Protein AF-A0A661W148-F1 (afdb_monomer_lite)

pLDDT: mean 73.1, std 19.33, range [24.33, 96.5]

Structure (mmCIF, N/CA/C/O backbone):
data_AF-A0A661W148-F1
#
_entry.id   AF-A0A661W148-F1
#
loop_
_atom_site.group_PDB
_atom_site.id
_atom_site.type_symbol
_atom_site.label_atom_id
_atom_site.label_alt_id
_atom_site.label_comp_id
_atom_site.label_asym_id
_atom_site.label_entity_id
_atom_site.label_seq_id
_atom_site.pdbx_PDB_ins_code
_atom_site.Cartn_x
_atom_site.Cartn_y
_atom_site.Cartn_z
_atom_site.occupancy
_atom_site.B_iso_or_equiv
_atom_site.auth_seq_id
_atom_site.auth_comp_id
_atom_site.auth_asym_id
_atom_site.auth_atom_id
_atom_site.pdbx_PDB_model_num
ATOM 1 N N . LEU A 1 1 ? 25.573 6.036 -16.172 1.00 48.16 1 LEU A N 1
ATOM 2 C CA . LEU A 1 1 ? 25.097 4.931 -17.035 1.00 48.16 1 LEU A CA 1
ATOM 3 C C . LEU A 1 1 ? 25.366 5.301 -18.492 1.00 48.16 1 LEU A C 1
ATOM 5 O O . LEU A 1 1 ? 24.788 6.258 -18.977 1.00 48.16 1 LEU A O 1
ATOM 9 N N . GLY A 1 2 ? 26.319 4.646 -19.158 1.00 45.97 2 GLY A N 1
ATOM 10 C CA . GLY A 1 2 ? 26.759 4.985 -20.524 1.00 45.97 2 GLY A CA 1
ATOM 11 C C . GLY A 1 2 ? 25.801 4.538 -21.636 1.00 45.97 2 GLY A C 1
ATOM 12 O O . GLY A 1 2 ? 26.265 4.078 -22.673 1.00 45.97 2 GLY A O 1
ATOM 13 N N . PHE A 1 3 ? 24.489 4.615 -21.413 1.00 53.75 3 PHE A N 1
ATOM 14 C CA . PHE A 1 3 ? 23.467 4.278 -22.405 1.00 53.75 3 PHE A CA 1
ATOM 15 C C . PHE A 1 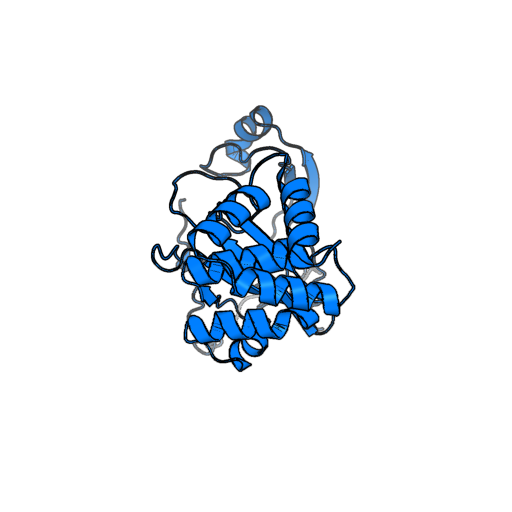3 ? 22.357 5.330 -22.418 1.00 53.75 3 PHE A C 1
ATOM 17 O O . PHE A 1 3 ? 22.094 5.974 -21.403 1.00 53.75 3 PHE A O 1
ATOM 24 N N . ASP A 1 4 ? 21.717 5.483 -23.575 1.00 59.56 4 ASP A N 1
ATOM 25 C CA . ASP A 1 4 ? 20.541 6.329 -23.754 1.00 59.56 4 ASP A CA 1
ATOM 26 C C . ASP A 1 4 ? 19.280 5.543 -23.342 1.00 59.56 4 ASP A C 1
ATOM 28 O O . ASP A 1 4 ? 18.955 4.544 -23.991 1.00 59.56 4 ASP A O 1
ATOM 32 N N . PRO A 1 5 ? 18.586 5.929 -22.256 1.00 55.78 5 PRO A N 1
ATOM 33 C CA . PRO A 1 5 ? 17.380 5.238 -21.813 1.00 55.78 5 PRO A CA 1
ATOM 34 C C . PRO A 1 5 ? 16.230 5.354 -22.822 1.00 55.78 5 PRO A C 1
ATOM 36 O O . PRO A 1 5 ? 15.434 4.424 -22.924 1.00 55.78 5 PRO A O 1
ATOM 39 N N . ASP A 1 6 ? 16.164 6.430 -23.612 1.00 59.91 6 ASP A N 1
ATOM 40 C CA . ASP A 1 6 ? 15.098 6.616 -24.605 1.00 59.91 6 ASP A CA 1
ATOM 41 C C . ASP A 1 6 ? 15.275 5.699 -25.830 1.00 59.91 6 ASP A C 1
ATOM 43 O O . ASP A 1 6 ? 14.333 5.486 -26.597 1.00 59.91 6 ASP A O 1
ATOM 47 N N . ALA A 1 7 ? 16.463 5.110 -25.995 1.00 65.69 7 ALA A N 1
ATOM 48 C CA . ALA A 1 7 ? 16.788 4.161 -27.057 1.00 65.69 7 ALA A CA 1
ATOM 49 C C . ALA A 1 7 ? 16.513 2.690 -26.682 1.00 65.69 7 ALA A C 1
ATOM 51 O O . ALA A 1 7 ? 16.801 1.792 -27.478 1.00 65.69 7 ALA A O 1
ATOM 52 N N . LEU A 1 8 ? 16.003 2.419 -25.475 1.00 69.81 8 LEU A N 1
ATOM 53 C CA . LEU A 1 8 ? 15.728 1.0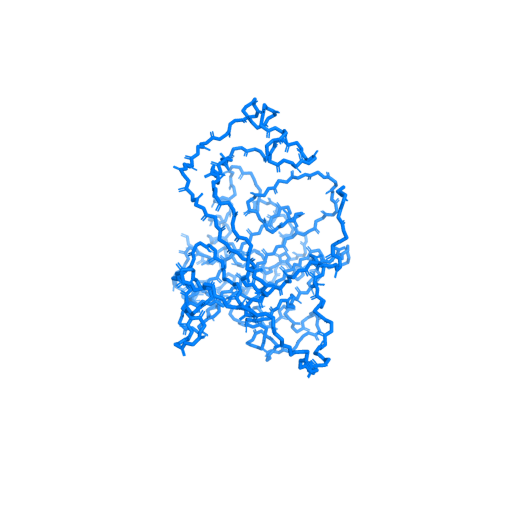62 -25.007 1.00 69.81 8 LEU A CA 1
ATOM 54 C C . LEU A 1 8 ? 14.344 0.565 -25.442 1.00 69.81 8 LEU A C 1
ATOM 56 O O . LEU A 1 8 ? 13.351 1.291 -25.449 1.00 69.81 8 LEU A O 1
ATOM 60 N N . ASP A 1 9 ? 14.276 -0.726 -25.756 1.00 65.81 9 ASP A N 1
ATOM 61 C CA . ASP A 1 9 ? 13.036 -1.402 -26.118 1.00 65.81 9 ASP A CA 1
ATOM 62 C C . ASP A 1 9 ? 12.247 -1.784 -24.854 1.00 65.81 9 ASP A C 1
ATOM 64 O O . ASP A 1 9 ? 12.669 -2.638 -24.071 1.00 65.81 9 ASP A O 1
ATOM 68 N N . TYR A 1 10 ? 11.082 -1.162 -24.650 1.00 68.50 10 TYR A N 1
ATOM 69 C CA . TYR A 1 10 ? 10.216 -1.392 -23.487 1.00 68.50 10 TYR A CA 1
ATOM 70 C C . TYR A 1 10 ? 8.916 -2.116 -23.848 1.00 68.50 10 TYR A C 1
ATOM 72 O O . TYR A 1 10 ? 8.430 -2.043 -24.975 1.00 68.50 10 TYR A O 1
ATOM 80 N N . GLY A 1 11 ? 8.308 -2.791 -22.862 1.00 75.75 11 GLY A N 1
ATOM 81 C CA . GLY A 1 11 ? 7.043 -3.513 -23.062 1.00 75.75 11 GLY A CA 1
ATOM 82 C C . GLY A 1 11 ? 7.162 -4.658 -24.074 1.00 75.75 11 GLY A C 1
ATOM 83 O O . GLY A 1 11 ? 6.201 -4.974 -24.778 1.00 75.75 11 GLY A O 1
ATOM 84 N N . ALA A 1 12 ? 8.358 -5.236 -24.173 1.00 79.44 12 ALA A N 1
ATOM 85 C CA . ALA A 1 12 ? 8.714 -6.259 -25.135 1.00 79.44 12 ALA A CA 1
ATOM 86 C C . ALA A 1 12 ? 9.657 -7.290 -24.509 1.00 79.44 12 ALA A C 1
ATOM 88 O O . ALA A 1 12 ? 10.399 -6.993 -23.570 1.00 79.44 12 ALA A O 1
ATOM 89 N N . LEU A 1 13 ? 9.645 -8.504 -25.053 1.00 81.06 13 LEU A N 1
ATOM 90 C CA . LEU A 1 13 ? 10.713 -9.470 -24.835 1.00 81.06 13 LEU A CA 1
ATOM 91 C C . LEU A 1 13 ? 11.874 -9.078 -25.742 1.00 81.06 13 LEU A C 1
ATOM 93 O O . LEU A 1 13 ? 11.705 -8.945 -26.954 1.00 81.06 13 LEU A O 1
ATOM 97 N N . ILE A 1 14 ? 13.042 -8.886 -25.143 1.00 83.25 14 ILE A N 1
ATOM 98 C CA . ILE A 1 14 ? 14.241 -8.395 -25.835 1.00 83.25 14 ILE A CA 1
ATOM 99 C C . ILE A 1 14 ? 15.326 -9.466 -25.967 1.00 83.25 14 ILE A C 1
ATOM 101 O O . ILE A 1 14 ? 16.315 -9.263 -26.667 1.00 83.25 14 ILE A O 1
ATOM 105 N N . GLY A 1 15 ? 15.164 -10.598 -25.287 1.00 84.62 15 GLY A N 1
ATOM 106 C CA . GLY A 1 15 ? 16.150 -11.662 -25.263 1.00 84.62 15 GLY A CA 1
ATOM 107 C C . GLY A 1 15 ? 15.880 -12.697 -24.182 1.00 84.62 15 GLY A C 1
ATOM 108 O O . GLY A 1 15 ? 14.852 -12.669 -23.504 1.00 84.62 15 GLY A O 1
ATOM 109 N N . THR A 1 16 ? 16.846 -13.588 -24.011 1.00 85.19 16 THR A N 1
ATOM 110 C CA . THR A 1 16 ? 16.850 -14.649 -23.006 1.00 85.19 16 THR A CA 1
ATOM 111 C C . THR A 1 16 ? 18.166 -14.660 -22.245 1.00 85.19 16 THR A C 1
ATOM 113 O O . THR A 1 16 ? 19.210 -14.279 -22.772 1.00 85.19 16 THR A O 1
ATOM 116 N N . VAL A 1 17 ? 18.117 -15.165 -21.021 1.00 87.06 17 VAL A N 1
ATOM 117 C CA . VAL A 1 17 ? 19.277 -15.478 -20.185 1.00 87.06 17 VAL A CA 1
ATOM 118 C C . VAL A 1 17 ? 19.041 -16.839 -19.548 1.00 87.06 17 VAL A C 1
ATOM 120 O O . VAL A 1 17 ? 17.896 -17.244 -19.344 1.00 87.06 17 VAL A O 1
ATOM 123 N N . GLU A 1 18 ? 20.116 -17.533 -19.220 1.00 84.00 18 GLU A N 1
ATOM 124 C CA . GLU A 1 18 ? 20.070 -18.734 -18.400 1.00 84.00 18 GLU A CA 1
ATOM 125 C C . GLU A 1 18 ? 20.254 -18.339 -16.936 1.00 84.00 18 GLU A C 1
ATOM 127 O O . GLU A 1 18 ? 21.204 -17.637 -16.598 1.00 84.00 18 GLU A O 1
ATOM 132 N N . LEU A 1 19 ? 19.344 -18.767 -16.064 1.00 87.06 19 LEU A N 1
ATOM 133 C CA . LEU A 1 19 ? 19.491 -18.591 -14.623 1.00 87.06 19 LEU A CA 1
ATOM 134 C C . LEU A 1 19 ? 20.244 -19.794 -14.057 1.00 87.06 19 LEU A C 1
ATOM 136 O O . LEU A 1 19 ? 19.689 -20.890 -14.011 1.00 87.06 19 LEU A O 1
ATOM 140 N N . SER A 1 20 ? 21.492 -19.589 -13.638 1.00 86.62 20 SER A N 1
ATOM 141 C CA . SER A 1 20 ? 22.357 -20.671 -13.163 1.00 86.62 20 SER A CA 1
ATOM 142 C C . SER A 1 20 ? 22.277 -20.885 -11.654 1.00 86.62 20 SER A C 1
ATOM 144 O O . SER A 1 20 ? 22.403 -22.017 -11.199 1.00 86.62 20 SER A O 1
ATOM 146 N N . ASP A 1 21 ? 22.098 -19.814 -10.875 1.00 81.88 21 ASP A N 1
ATOM 147 C CA . ASP A 1 21 ? 22.050 -19.888 -9.411 1.00 81.88 21 ASP A CA 1
ATOM 148 C C . ASP A 1 21 ? 21.330 -18.675 -8.795 1.00 81.88 21 ASP A C 1
ATOM 150 O O . ASP A 1 21 ? 21.231 -17.615 -9.422 1.00 81.88 21 ASP A O 1
ATOM 154 N N . ILE A 1 22 ? 20.850 -18.821 -7.558 1.00 88.25 22 ILE A N 1
ATOM 155 C CA . ILE A 1 22 ? 20.297 -17.736 -6.742 1.00 88.25 22 ILE A CA 1
ATOM 156 C C . ILE A 1 22 ? 20.912 -17.808 -5.343 1.00 88.25 22 ILE A C 1
ATOM 158 O O . ILE A 1 22 ? 20.597 -18.708 -4.565 1.00 88.25 22 ILE A O 1
ATOM 162 N N . THR A 1 23 ? 21.729 -16.817 -4.986 1.00 83.62 23 THR A N 1
ATOM 163 C CA . THR A 1 23 ? 22.427 -16.779 -3.692 1.00 83.62 23 THR A CA 1
ATOM 164 C C . THR A 1 23 ? 21.965 -15.597 -2.844 1.00 83.62 23 THR A C 1
ATOM 166 O O . THR A 1 23 ? 21.844 -14.495 -3.384 1.00 83.62 23 THR A O 1
ATOM 169 N N . PRO A 1 24 ? 21.732 -15.762 -1.528 1.00 82.38 24 PRO A N 1
ATOM 170 C CA . PRO A 1 24 ? 21.524 -14.621 -0.643 1.00 82.38 24 PRO A CA 1
ATOM 171 C C . PRO A 1 24 ? 22.776 -13.736 -0.620 1.00 82.38 24 PRO A C 1
ATOM 173 O O . PRO A 1 24 ? 23.898 -14.237 -0.709 1.00 82.38 24 PRO A O 1
ATOM 176 N N . LEU A 1 25 ? 22.572 -12.428 -0.518 1.00 84.62 25 LEU A N 1
ATOM 177 C CA . LEU A 1 25 ? 23.622 -11.429 -0.378 1.00 84.62 25 LEU A CA 1
ATOM 178 C C . LEU A 1 25 ? 23.487 -10.730 0.967 1.00 84.62 25 LEU A C 1
ATOM 180 O O . LEU A 1 25 ? 22.411 -10.232 1.304 1.00 84.62 25 LEU A O 1
ATOM 184 N N . ASP A 1 26 ? 24.603 -10.661 1.679 1.00 82.38 26 ASP A N 1
ATOM 185 C CA . ASP A 1 26 ? 24.832 -9.678 2.729 1.00 82.38 26 ASP A CA 1
ATOM 186 C C . ASP A 1 26 ? 25.512 -8.425 2.140 1.00 82.38 26 ASP A C 1
ATOM 188 O O . ASP A 1 26 ? 25.811 -8.348 0.941 1.00 82.38 26 ASP A O 1
ATOM 192 N N . GLU A 1 27 ? 25.743 -7.425 2.988 1.00 78.94 27 GLU A N 1
ATOM 193 C CA . GLU A 1 27 ? 26.354 -6.153 2.589 1.00 78.94 27 GLU A CA 1
ATOM 194 C C . GLU A 1 27 ? 27.750 -6.339 1.983 1.00 78.94 27 GLU A C 1
ATOM 196 O O . GLU A 1 27 ? 28.065 -5.752 0.948 1.00 78.94 27 GLU A O 1
ATOM 201 N N . ALA A 1 28 ? 28.573 -7.207 2.574 1.00 88.00 28 ALA A N 1
ATOM 202 C CA . ALA A 1 28 ? 29.929 -7.453 2.098 1.00 88.00 28 ALA A CA 1
ATOM 203 C C . ALA A 1 28 ? 29.934 -8.136 0.721 1.00 88.00 28 ALA A C 1
ATOM 205 O O . ALA A 1 28 ? 30.695 -7.745 -0.170 1.00 88.00 28 ALA A O 1
ATOM 206 N N . ALA A 1 29 ? 29.066 -9.130 0.523 1.00 85.81 29 ALA A N 1
ATOM 207 C CA . ALA A 1 29 ? 28.912 -9.835 -0.740 1.00 85.81 29 ALA A CA 1
ATOM 208 C C . ALA A 1 29 ? 28.375 -8.910 -1.841 1.00 85.81 29 ALA A C 1
ATOM 210 O O . ALA A 1 29 ? 28.874 -8.965 -2.967 1.00 85.81 29 ALA A O 1
ATOM 211 N N . TYR A 1 30 ? 27.422 -8.030 -1.524 1.00 85.12 30 TYR A N 1
ATOM 212 C CA . TYR A 1 30 ? 26.915 -7.027 -2.463 1.00 85.12 30 TYR A CA 1
ATOM 213 C C . TYR A 1 30 ? 28.025 -6.089 -2.944 1.00 85.12 30 TYR A C 1
ATOM 215 O O . TYR A 1 30 ? 28.247 -5.983 -4.149 1.00 85.12 30 TYR A O 1
ATOM 223 N N . GLU A 1 31 ? 28.793 -5.497 -2.022 1.00 87.12 31 GLU A N 1
ATOM 224 C CA . GLU A 1 31 ? 29.908 -4.611 -2.384 1.00 87.12 31 GLU A CA 1
ATOM 225 C C . GLU A 1 31 ? 30.974 -5.327 -3.223 1.00 87.12 31 GLU A C 1
ATOM 227 O O . GLU A 1 31 ? 31.492 -4.768 -4.190 1.00 87.12 31 GLU A O 1
ATOM 232 N N . SER A 1 32 ? 31.264 -6.595 -2.915 1.00 90.81 32 SER A N 1
ATOM 233 C CA . SER A 1 32 ? 32.219 -7.395 -3.695 1.00 90.81 32 SER A CA 1
ATOM 234 C C . SER A 1 32 ? 31.757 -7.687 -5.131 1.00 90.81 32 SER A C 1
ATOM 236 O O . SER A 1 32 ? 32.583 -7.934 -6.010 1.00 90.81 32 SER A O 1
ATOM 238 N N . LEU A 1 33 ? 30.445 -7.650 -5.385 1.00 90.06 33 LEU A N 1
ATOM 239 C CA . LEU A 1 33 ? 29.832 -7.925 -6.685 1.00 90.06 33 LEU A CA 1
ATOM 240 C C . LEU A 1 33 ? 29.479 -6.647 -7.459 1.00 90.06 33 LEU A C 1
ATOM 242 O O . LEU A 1 33 ? 28.794 -6.734 -8.482 1.00 90.06 33 LEU A O 1
ATOM 246 N N . ARG A 1 34 ? 29.960 -5.476 -7.029 1.00 86.25 34 ARG A N 1
ATOM 247 C CA . ARG A 1 34 ? 29.625 -4.179 -7.639 1.00 86.25 34 ARG A CA 1
ATOM 248 C C . ARG A 1 34 ? 29.930 -4.108 -9.133 1.00 86.25 34 ARG A C 1
ATOM 250 O O . ARG A 1 34 ? 29.081 -3.689 -9.920 1.00 86.25 34 ARG A O 1
ATOM 257 N N . ASP A 1 35 ? 31.065 -4.665 -9.541 1.00 86.81 35 ASP A N 1
ATOM 258 C CA . ASP A 1 35 ? 31.466 -4.764 -10.952 1.00 86.81 35 ASP A CA 1
ATOM 259 C C . ASP A 1 35 ? 30.598 -5.738 -11.769 1.00 86.81 35 ASP A C 1
ATOM 261 O O . ASP A 1 35 ? 30.628 -5.735 -12.999 1.00 86.81 35 ASP A O 1
ATOM 265 N N . ARG A 1 36 ? 29.830 -6.605 -11.099 1.00 84.56 36 ARG A N 1
ATOM 266 C CA . ARG A 1 36 ? 28.977 -7.625 -11.723 1.00 84.56 36 ARG A CA 1
ATOM 267 C C . ARG A 1 36 ? 27.536 -7.151 -11.861 1.00 84.56 36 ARG A C 1
ATOM 269 O O . ARG A 1 36 ? 26.939 -7.365 -12.912 1.00 84.56 36 ARG A O 1
ATOM 276 N N . HIS A 1 37 ? 26.971 -6.541 -10.817 1.00 83.06 37 HIS A N 1
ATOM 277 C CA . HIS A 1 37 ? 25.580 -6.077 -10.838 1.00 83.06 37 HIS A CA 1
ATOM 278 C C . HIS A 1 37 ? 25.425 -4.651 -11.386 1.00 83.06 37 HIS A C 1
ATOM 280 O O . HIS A 1 37 ? 24.310 -4.267 -11.735 1.00 83.06 37 HIS A O 1
ATOM 286 N N . LEU A 1 38 ? 26.519 -3.883 -11.494 1.00 82.00 38 LEU A N 1
ATOM 287 C CA . LEU A 1 38 ? 26.565 -2.562 -12.138 1.00 82.00 38 LEU A CA 1
ATOM 288 C C . LEU A 1 38 ? 25.562 -1.548 -11.554 1.00 82.00 38 LEU A C 1
ATOM 290 O O . LEU A 1 38 ? 25.086 -0.656 -12.258 1.00 82.00 38 LEU A O 1
ATOM 294 N N . LEU A 1 39 ? 25.221 -1.697 -10.269 1.00 74.56 39 LEU A N 1
ATOM 295 C CA . LEU A 1 39 ? 24.381 -0.740 -9.551 1.00 74.56 39 LEU A CA 1
ATOM 296 C C . LEU A 1 39 ? 25.288 0.223 -8.794 1.00 74.56 39 LEU A C 1
ATOM 298 O O . LEU A 1 39 ? 26.135 -0.196 -8.005 1.00 74.56 39 LEU A O 1
ATOM 302 N N . ASP A 1 40 ? 25.059 1.515 -9.002 1.00 75.44 40 ASP A N 1
ATOM 303 C CA . ASP A 1 40 ? 25.796 2.580 -8.319 1.00 75.44 40 ASP A CA 1
ATOM 304 C C . ASP A 1 40 ? 25.312 2.777 -6.863 1.00 75.44 40 ASP A C 1
ATOM 306 O O . ASP A 1 40 ? 25.989 3.413 -6.060 1.00 75.44 40 ASP A O 1
ATOM 310 N N . GLY A 1 41 ? 24.155 2.209 -6.496 1.00 73.62 41 GLY A N 1
ATOM 311 C CA . GLY A 1 41 ? 23.546 2.322 -5.163 1.00 73.62 41 GLY A CA 1
ATOM 312 C C . GLY A 1 41 ? 24.209 1.442 -4.088 1.00 73.62 41 GLY A C 1
ATOM 313 O O . GLY A 1 41 ? 24.867 0.453 -4.429 1.00 73.62 41 GLY A O 1
ATOM 314 N N . PRO A 1 42 ? 24.080 1.789 -2.793 1.00 76.06 42 PRO A N 1
ATOM 315 C CA . PRO A 1 42 ? 24.583 0.982 -1.675 1.00 76.06 42 PRO A CA 1
ATOM 316 C C . PRO A 1 42 ? 23.807 -0.341 -1.528 1.00 76.06 42 PRO A C 1
ATOM 318 O O . PRO A 1 42 ? 22.852 -0.596 -2.259 1.00 76.06 42 PRO A O 1
ATOM 321 N N . PHE A 1 43 ? 24.223 -1.204 -0.598 1.00 66.38 43 PHE A N 1
ATOM 322 C CA . PHE A 1 43 ? 23.490 -2.435 -0.296 1.00 66.38 43 PHE A CA 1
ATOM 323 C C . PHE A 1 43 ? 22.045 -2.141 0.163 1.00 66.38 43 PHE A C 1
ATOM 325 O O . PHE A 1 43 ? 21.855 -1.425 1.152 1.00 66.38 43 PHE A O 1
ATOM 332 N N . PRO A 1 44 ? 21.012 -2.727 -0.479 1.00 68.56 44 PRO A N 1
ATOM 333 C CA . PRO A 1 44 ? 19.614 -2.392 -0.188 1.00 68.56 44 PRO A CA 1
ATOM 334 C C . PRO A 1 44 ? 19.090 -2.959 1.147 1.00 68.56 44 PRO A C 1
ATOM 336 O O . PRO A 1 44 ? 18.014 -2.561 1.602 1.00 68.56 44 PRO A O 1
ATOM 339 N N . GLY A 1 45 ? 19.839 -3.852 1.805 1.00 66.44 45 GLY A N 1
ATOM 340 C CA . GLY A 1 45 ? 19.440 -4.542 3.035 1.00 66.44 45 GLY A CA 1
ATOM 341 C C . GLY A 1 45 ? 18.932 -5.967 2.801 1.00 66.44 45 GLY A C 1
ATOM 342 O O . GLY A 1 45 ? 18.602 -6.360 1.684 1.00 66.44 45 GLY A O 1
ATOM 343 N N . GLU A 1 46 ? 18.879 -6.756 3.874 1.00 62.66 46 GLU A N 1
ATOM 344 C CA . GLU A 1 46 ? 18.424 -8.147 3.829 1.00 62.66 46 GLU A CA 1
ATOM 345 C C . GLU A 1 46 ? 16.884 -8.257 3.913 1.00 62.66 46 GLU A C 1
ATOM 347 O O . GLU A 1 46 ? 16.269 -7.515 4.684 1.00 62.66 46 GLU A O 1
ATOM 352 N N . PRO A 1 47 ? 16.248 -9.198 3.182 1.00 57.81 47 PRO A N 1
ATOM 353 C CA . PRO A 1 47 ? 16.880 -10.195 2.320 1.00 57.81 47 PRO A CA 1
ATOM 354 C C . PRO A 1 47 ? 17.182 -9.650 0.913 1.00 57.81 47 PRO A C 1
ATOM 356 O O . PRO A 1 47 ? 16.292 -9.185 0.201 1.00 57.81 47 PRO A O 1
ATOM 359 N N . CYS A 1 48 ? 18.436 -9.785 0.482 1.00 72.50 48 CYS A N 1
ATOM 360 C CA . CYS A 1 48 ? 18.886 -9.484 -0.875 1.00 72.50 48 CYS A CA 1
ATOM 361 C C . CYS A 1 48 ? 19.376 -10.778 -1.533 1.00 72.50 48 CYS A C 1
ATOM 363 O O . CYS A 1 48 ? 19.918 -11.646 -0.852 1.00 72.50 48 CYS A O 1
ATOM 365 N N . TYR A 1 49 ? 19.188 -10.929 -2.844 1.00 84.44 49 TYR A N 1
ATOM 366 C CA . TYR A 1 49 ? 19.620 -12.119 -3.577 1.00 84.44 49 TYR A CA 1
ATOM 367 C C . TYR A 1 49 ? 20.308 -11.734 -4.886 1.00 84.44 49 TYR A C 1
ATOM 369 O O . TYR A 1 49 ? 19.780 -10.930 -5.654 1.00 84.44 49 TYR A O 1
ATOM 377 N N . ALA A 1 50 ? 21.442 -12.368 -5.175 1.00 82.88 50 ALA A N 1
ATOM 378 C CA . ALA A 1 50 ? 22.071 -12.362 -6.488 1.00 82.88 50 ALA A CA 1
ATOM 379 C C . ALA A 1 50 ? 21.474 -13.479 -7.339 1.00 82.88 50 ALA A C 1
ATOM 381 O O . ALA A 1 50 ? 21.537 -14.650 -6.972 1.00 82.88 50 ALA A O 1
ATOM 382 N N . TRP A 1 51 ? 20.925 -13.110 -8.491 1.00 89.94 51 TRP A N 1
ATOM 383 C CA . TRP A 1 51 ? 20.554 -14.054 -9.537 1.00 89.94 51 TRP A CA 1
ATOM 384 C C . TRP A 1 51 ? 21.721 -14.132 -10.511 1.00 89.94 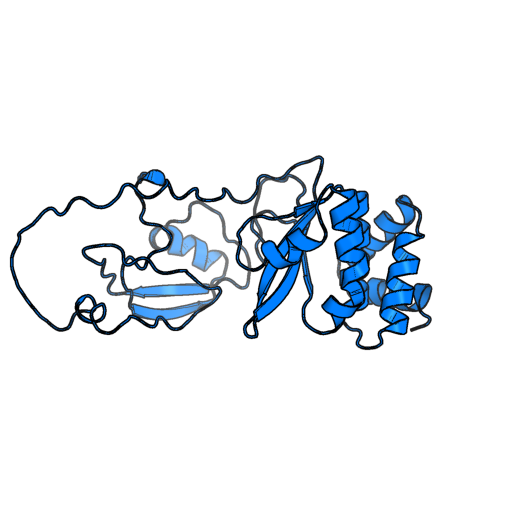51 TRP A C 1
ATOM 386 O O . TRP A 1 51 ? 22.046 -13.149 -11.179 1.00 89.94 51 TRP A O 1
ATOM 396 N N . HIS A 1 52 ? 22.378 -15.283 -10.567 1.00 83.69 52 HIS A N 1
ATOM 397 C CA . HIS A 1 52 ? 23.512 -15.496 -11.456 1.00 83.69 52 HIS A CA 1
ATOM 398 C C . HIS A 1 52 ? 22.984 -15.864 -12.835 1.00 83.69 52 HIS A C 1
ATOM 400 O O . HIS A 1 52 ? 22.330 -16.891 -13.012 1.00 83.69 52 HIS A O 1
ATOM 406 N N . LEU A 1 53 ? 23.234 -14.980 -13.798 1.00 88.94 53 LEU A N 1
ATOM 407 C CA . LEU A 1 53 ? 22.752 -15.104 -15.166 1.00 88.94 53 LEU A CA 1
ATOM 408 C C . LEU A 1 53 ? 23.914 -15.431 -16.105 1.00 88.94 53 LEU A C 1
ATOM 410 O O . LEU A 1 53 ? 24.980 -14.815 -16.028 1.00 88.94 53 LEU A O 1
ATOM 414 N N . ALA A 1 54 ? 23.688 -16.376 -17.008 1.00 84.19 54 ALA A N 1
ATOM 415 C CA . ALA A 1 54 ? 24.633 -16.811 -18.023 1.00 84.19 54 ALA A CA 1
ATOM 416 C C . ALA A 1 54 ? 24.005 -16.739 -19.420 1.00 84.19 54 ALA A C 1
ATOM 418 O O . ALA A 1 54 ? 22.791 -16.602 -19.577 1.00 84.19 54 ALA A O 1
ATOM 419 N N . ASN A 1 55 ? 24.855 -16.832 -20.442 1.00 83.75 55 ASN A N 1
ATOM 420 C CA . ASN A 1 55 ? 24.448 -16.980 -21.840 1.00 83.75 55 ASN A CA 1
ATOM 421 C C . ASN A 1 55 ? 23.390 -15.956 -22.308 1.00 83.75 55 ASN A C 1
ATOM 423 O O . ASN A 1 55 ? 22.362 -16.359 -22.860 1.00 83.75 55 ASN A O 1
ATOM 427 N N . PRO A 1 56 ? 23.603 -14.637 -22.105 1.00 87.12 56 PRO A N 1
ATOM 428 C CA . PRO A 1 56 ? 22.655 -13.638 -22.575 1.00 87.12 56 PRO A CA 1
ATOM 429 C C . PRO A 1 56 ? 22.555 -13.680 -24.102 1.00 87.12 56 PRO A C 1
ATOM 431 O O . PRO A 1 56 ? 23.558 -13.595 -24.810 1.00 87.12 56 PRO A O 1
ATOM 434 N N . ARG A 1 57 ? 21.329 -13.792 -24.614 1.00 79.38 57 ARG A N 1
ATOM 435 C CA . ARG A 1 57 ? 21.020 -13.772 -26.048 1.00 79.38 57 ARG A CA 1
ATOM 436 C C . ARG A 1 57 ? 19.978 -12.702 -26.313 1.00 79.38 57 ARG A C 1
ATOM 438 O O . ARG A 1 57 ? 18.860 -12.801 -25.820 1.00 79.38 57 ARG A O 1
ATOM 445 N N . ARG A 1 58 ? 20.337 -11.680 -27.087 1.00 79.81 58 ARG A N 1
ATOM 446 C CA . ARG A 1 58 ? 19.397 -10.641 -27.522 1.00 79.81 58 ARG A CA 1
ATOM 447 C C . ARG A 1 58 ? 18.656 -11.116 -28.771 1.00 79.81 58 ARG A C 1
ATOM 449 O O . ARG A 1 58 ? 19.266 -11.723 -29.647 1.00 79.81 58 ARG A O 1
ATOM 456 N N . PHE A 1 59 ? 17.363 -10.832 -28.862 1.00 78.25 59 PHE A N 1
ATOM 457 C CA . PHE A 1 59 ? 16.603 -11.065 -30.089 1.00 78.25 59 PHE A CA 1
ATOM 458 C C . PHE A 1 59 ? 16.990 -10.047 -31.164 1.00 78.25 59 PHE A C 1
ATOM 460 O O . PHE A 1 59 ? 17.372 -8.920 -30.850 1.00 78.25 59 PHE A O 1
ATOM 467 N N . ALA A 1 60 ? 16.862 -10.434 -32.436 1.00 74.06 60 ALA A N 1
ATOM 468 C CA . ALA A 1 60 ? 17.110 -9.531 -33.562 1.00 74.06 60 ALA A CA 1
ATOM 469 C C . ALA A 1 60 ? 16.152 -8.328 -33.551 1.00 74.06 60 ALA A C 1
ATOM 471 O O . ALA A 1 60 ? 16.546 -7.215 -33.886 1.00 74.06 60 ALA A O 1
ATOM 472 N N . HIS A 1 61 ? 14.908 -8.556 -33.119 1.00 71.00 61 HIS A N 1
ATOM 473 C CA . HIS A 1 61 ? 13.882 -7.533 -32.968 1.00 71.00 61 HIS A CA 1
ATOM 474 C C . HIS A 1 61 ? 13.118 -7.760 -31.654 1.00 71.00 61 HIS A C 1
ATOM 476 O O . HIS A 1 61 ? 12.874 -8.916 -31.292 1.00 71.00 61 HIS A O 1
ATOM 482 N N . PRO A 1 62 ? 12.713 -6.698 -30.939 1.00 74.94 62 PRO A N 1
ATOM 483 C CA . PRO A 1 62 ? 11.874 -6.824 -29.752 1.00 74.94 62 PRO A CA 1
ATOM 484 C C . PRO A 1 62 ? 10.514 -7.426 -30.101 1.00 74.94 62 PRO A C 1
ATOM 486 O O . PRO A 1 62 ? 9.874 -7.014 -31.069 1.00 74.94 62 PRO A O 1
ATOM 489 N N . ILE A 1 63 ? 10.038 -8.358 -29.279 1.00 76.69 63 ILE A N 1
ATOM 490 C CA . ILE A 1 63 ? 8.709 -8.959 -29.431 1.00 76.69 63 ILE A CA 1
ATOM 491 C C . ILE A 1 63 ? 7.754 -8.236 -28.479 1.00 76.69 63 ILE A C 1
ATOM 493 O O . ILE A 1 63 ? 7.919 -8.381 -27.265 1.00 76.69 63 ILE A O 1
ATOM 497 N N . PRO A 1 64 ? 6.755 -7.473 -28.963 1.00 77.38 64 PRO A N 1
ATOM 498 C CA . PRO A 1 64 ? 5.806 -6.788 -28.091 1.00 77.38 64 PRO A CA 1
ATOM 499 C C . PRO A 1 64 ? 5.124 -7.774 -27.141 1.00 77.38 64 PRO A C 1
ATOM 501 O O . PRO A 1 64 ? 4.435 -8.695 -27.576 1.00 77.38 64 PRO A O 1
ATOM 504 N N . TYR A 1 65 ? 5.313 -7.582 -25.838 1.00 73.94 65 TYR A N 1
ATOM 505 C CA . TYR A 1 65 ? 4.785 -8.487 -24.828 1.00 73.94 65 TYR A CA 1
ATOM 506 C C . TYR A 1 65 ? 4.570 -7.752 -23.514 1.00 73.94 65 TYR A C 1
ATOM 508 O O . TYR A 1 65 ? 5.472 -7.132 -22.946 1.00 73.94 65 TYR A O 1
ATOM 516 N N . ARG A 1 66 ? 3.354 -7.853 -22.983 1.00 73.62 66 ARG A N 1
ATOM 517 C CA . ARG A 1 66 ? 3.011 -7.199 -21.725 1.00 73.62 66 ARG A CA 1
ATOM 518 C C . ARG A 1 66 ? 3.617 -7.963 -20.547 1.00 73.62 66 ARG A C 1
ATOM 520 O O . ARG A 1 66 ? 3.156 -9.055 -20.213 1.00 73.62 66 ARG A O 1
ATOM 527 N N . GLY A 1 67 ? 4.607 -7.356 -19.893 1.00 71.50 67 GLY A N 1
ATOM 528 C CA . GLY A 1 67 ? 5.200 -7.882 -18.664 1.00 71.50 67 GLY A CA 1
ATOM 529 C C . GLY A 1 67 ? 4.167 -8.088 -17.550 1.00 71.50 67 GLY A C 1
ATOM 530 O O . GLY A 1 67 ? 3.161 -7.376 -17.465 1.00 71.50 67 GLY A O 1
ATOM 531 N N . ARG A 1 68 ? 4.410 -9.080 -16.690 1.00 68.12 68 ARG A N 1
ATOM 532 C CA . ARG A 1 68 ? 3.599 -9.376 -15.499 1.00 68.12 68 ARG A CA 1
ATOM 533 C C . ARG A 1 68 ? 4.491 -9.370 -14.255 1.00 68.12 68 ARG A C 1
ATOM 535 O O . ARG A 1 68 ? 5.710 -9.458 -14.355 1.00 68.12 68 ARG A O 1
ATOM 542 N N . ARG A 1 69 ? 3.887 -9.235 -13.070 1.00 61.94 69 ARG A N 1
ATOM 543 C CA . ARG A 1 69 ? 4.621 -9.298 -11.793 1.00 61.94 69 ARG A CA 1
ATOM 544 C C . ARG A 1 69 ? 5.107 -10.730 -11.534 1.00 61.94 69 ARG A C 1
ATOM 546 O O . ARG A 1 69 ? 4.364 -11.670 -11.807 1.00 61.94 69 ARG A O 1
ATOM 553 N N . ARG A 1 70 ? 6.274 -10.858 -10.882 1.00 67.50 70 ARG A N 1
ATOM 554 C CA . ARG A 1 70 ? 6.962 -12.130 -10.552 1.00 67.50 70 ARG A CA 1
ATOM 555 C C . ARG A 1 70 ? 7.409 -12.901 -11.801 1.00 67.50 70 ARG A C 1
ATOM 557 O O . ARG A 1 70 ? 7.278 -12.400 -12.908 1.00 67.50 70 ARG A O 1
ATOM 564 N N . LEU A 1 71 ? 7.968 -14.098 -11.620 1.00 71.31 71 LEU A N 1
ATOM 565 C CA . LEU A 1 71 ? 8.177 -15.025 -12.729 1.00 71.31 71 LEU A CA 1
ATOM 566 C C . LEU A 1 71 ? 6.816 -15.439 -13.296 1.00 71.31 71 LEU A C 1
ATOM 568 O O . LEU A 1 71 ? 5.923 -15.839 -12.547 1.00 71.31 71 LEU A O 1
ATOM 572 N N . PHE A 1 72 ? 6.658 -15.332 -14.610 1.00 76.44 72 PHE A N 1
ATOM 573 C CA . PHE A 1 72 ? 5.443 -15.715 -15.317 1.00 76.44 72 PHE A CA 1
ATOM 574 C C . PHE A 1 72 ? 5.801 -16.483 -16.584 1.00 76.44 72 PHE A C 1
ATOM 576 O O . PHE A 1 72 ? 6.866 -16.285 -17.165 1.00 76.44 72 PHE A O 1
ATOM 583 N N . GLN A 1 73 ? 4.893 -17.351 -17.020 1.00 78.19 73 GLN A N 1
ATOM 584 C CA . GLN A 1 73 ? 5.051 -18.052 -18.286 1.00 78.19 73 GLN A CA 1
ATOM 585 C C . GLN A 1 73 ? 4.736 -17.116 -19.45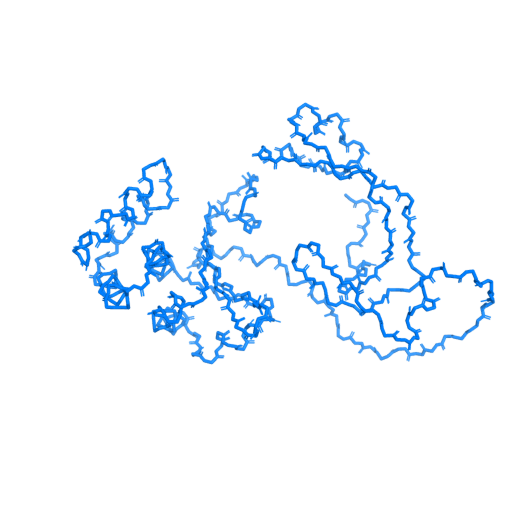1 1.00 78.19 73 GLN A C 1
ATOM 587 O O . GLN A 1 73 ? 3.723 -16.405 -19.455 1.00 78.19 73 GLN A O 1
ATOM 592 N N . VAL A 1 74 ? 5.636 -17.116 -20.427 1.00 77.25 74 VAL A N 1
ATOM 593 C CA . VAL A 1 74 ? 5.461 -16.435 -21.703 1.00 77.25 74 VAL A CA 1
ATOM 594 C C . VAL A 1 74 ? 4.843 -17.435 -22.672 1.00 77.25 74 VAL A C 1
ATOM 596 O O . VAL A 1 74 ? 5.433 -18.481 -22.914 1.00 77.25 74 VAL A O 1
ATOM 599 N N . ASN A 1 75 ? 3.676 -17.102 -23.222 1.00 76.00 75 ASN A N 1
ATOM 600 C CA . ASN A 1 75 ? 3.060 -17.870 -24.301 1.00 76.00 75 ASN A CA 1
ATOM 601 C C . ASN A 1 75 ? 3.209 -17.052 -25.582 1.00 76.00 75 ASN A C 1
ATOM 603 O O . ASN A 1 75 ? 2.645 -15.960 -25.668 1.00 76.00 75 ASN A O 1
ATOM 607 N N . LEU A 1 76 ? 4.000 -17.547 -26.526 1.00 66.00 76 LEU A N 1
ATOM 608 C CA . LEU A 1 76 ? 4.149 -16.953 -27.851 1.00 66.00 76 LEU A CA 1
ATOM 609 C C . LEU A 1 76 ? 3.184 -17.657 -28.813 1.00 66.00 76 LEU A C 1
ATOM 611 O O . LEU A 1 76 ? 2.938 -18.854 -28.670 1.00 66.00 76 LEU A O 1
ATOM 615 N N . ASP A 1 77 ? 2.589 -16.914 -29.746 1.00 54.56 77 ASP A N 1
ATOM 616 C CA . ASP A 1 77 ? 1.681 -17.504 -30.736 1.00 54.56 77 ASP A CA 1
ATOM 617 C C . ASP A 1 77 ? 2.478 -18.302 -31.783 1.00 54.56 77 ASP A C 1
ATOM 619 O O . ASP A 1 77 ? 3.600 -17.932 -32.140 1.00 54.56 77 ASP A O 1
ATOM 623 N N . ALA A 1 78 ? 1.886 -19.372 -32.328 1.00 44.78 78 ALA A N 1
ATOM 624 C CA . ALA A 1 78 ? 2.506 -20.192 -33.370 1.00 44.78 78 ALA A CA 1
ATOM 625 C C . ALA A 1 78 ? 2.852 -19.328 -34.603 1.00 44.78 78 ALA A C 1
ATOM 627 O O . ALA A 1 78 ? 1.968 -18.851 -35.316 1.00 44.78 78 ALA A O 1
ATOM 628 N N . GLY A 1 79 ? 4.152 -19.099 -34.815 1.00 50.22 79 GLY A N 1
ATOM 629 C CA . GLY A 1 79 ? 4.714 -18.131 -35.772 1.00 50.22 79 GLY A CA 1
ATOM 630 C C . GLY A 1 79 ? 5.696 -17.131 -35.142 1.00 50.22 79 GLY A C 1
ATOM 631 O O . GLY A 1 79 ? 6.561 -16.605 -35.836 1.00 50.22 79 GLY A O 1
ATOM 632 N N . GLN A 1 80 ? 5.622 -16.919 -33.825 1.00 48.75 80 GLN A N 1
ATOM 633 C CA . GLN A 1 80 ? 6.623 -16.206 -33.013 1.00 48.75 80 GLN A CA 1
ATOM 634 C C . GLN A 1 80 ? 7.645 -17.163 -32.372 1.00 48.75 80 GLN A C 1
ATOM 636 O O . GLN A 1 80 ? 8.715 -16.727 -31.952 1.00 48.75 80 GLN A O 1
ATOM 641 N N . ASP A 1 81 ? 7.353 -18.467 -32.371 1.00 40.12 81 ASP A N 1
ATOM 642 C CA . ASP A 1 81 ? 8.269 -19.538 -31.952 1.00 40.12 81 ASP A CA 1
ATOM 643 C C . ASP A 1 81 ? 9.528 -19.640 -32.829 1.00 40.12 81 ASP A C 1
ATOM 645 O O . ASP A 1 81 ? 10.562 -20.096 -32.356 1.00 40.12 81 ASP A O 1
ATOM 649 N N . ALA A 1 82 ? 9.480 -19.156 -34.078 1.00 43.38 82 ALA A N 1
ATOM 650 C CA . ALA A 1 82 ? 10.632 -19.125 -34.987 1.00 43.38 82 ALA A CA 1
ATOM 651 C C . ALA A 1 82 ? 11.733 -18.124 -34.564 1.00 43.38 82 ALA A C 1
ATOM 653 O O . ALA A 1 82 ? 12.789 -18.075 -35.186 1.00 43.38 82 ALA A O 1
ATOM 654 N N . ILE A 1 83 ? 11.485 -17.307 -33.530 1.00 46.22 83 ILE A N 1
ATOM 655 C CA . ILE A 1 83 ? 12.433 -16.316 -32.985 1.00 46.22 83 ILE A CA 1
ATOM 656 C C . ILE A 1 83 ? 13.180 -16.878 -31.758 1.00 46.22 83 ILE A C 1
ATOM 658 O O . ILE A 1 83 ? 14.211 -16.343 -31.347 1.00 46.22 83 ILE A O 1
ATOM 662 N N . LEU A 1 84 ? 12.703 -17.988 -31.185 1.00 44.31 84 LEU A N 1
ATOM 663 C CA . LEU A 1 84 ? 13.504 -18.808 -30.280 1.00 44.31 84 LEU A CA 1
ATOM 664 C C . LEU A 1 84 ? 14.385 -19.717 -31.147 1.00 44.31 84 LEU A C 1
ATOM 666 O O . LEU A 1 84 ? 13.885 -20.266 -32.126 1.00 44.31 84 LEU A O 1
ATOM 670 N N . PRO A 1 85 ? 15.686 -19.870 -30.848 1.00 40.47 85 PRO A N 1
ATOM 671 C CA . PRO A 1 85 ? 16.603 -20.531 -31.763 1.00 40.47 85 PRO A CA 1
ATOM 672 C C . PRO A 1 85 ? 16.313 -22.035 -31.804 1.00 40.47 85 PRO A C 1
ATOM 674 O O . PRO A 1 85 ? 16.846 -22.804 -31.008 1.00 40.47 85 PRO A O 1
ATOM 677 N N . PHE A 1 86 ? 15.476 -22.447 -32.752 1.00 35.84 86 PHE A N 1
ATOM 678 C CA . PHE A 1 86 ? 15.792 -23.602 -33.573 1.00 35.84 86 PHE A CA 1
ATOM 679 C C . PHE A 1 86 ? 16.567 -23.073 -34.776 1.00 35.84 86 PHE A C 1
ATOM 681 O O . PHE A 1 86 ? 16.120 -22.140 -35.439 1.00 35.84 86 PHE A O 1
ATOM 688 N N . ASP A 1 87 ? 17.761 -23.625 -34.970 1.00 39.50 87 ASP A N 1
ATOM 689 C CA . ASP A 1 87 ? 18.725 -23.262 -36.005 1.00 39.50 87 ASP A CA 1
ATOM 690 C C . ASP A 1 87 ? 18.066 -22.985 -37.360 1.00 39.50 87 ASP A C 1
ATOM 692 O O . ASP A 1 87 ? 17.559 -23.903 -38.005 1.00 39.50 87 ASP A O 1
ATOM 696 N N . VA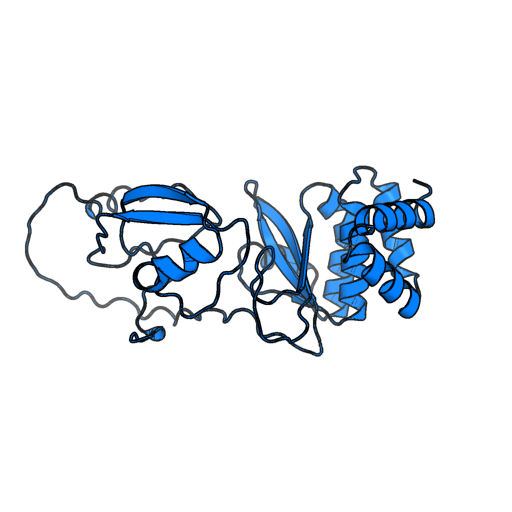L A 1 88 ? 18.134 -21.739 -37.829 1.00 31.08 88 VAL A N 1
ATOM 697 C CA . VAL A 1 88 ? 18.109 -21.463 -39.265 1.00 31.08 88 VAL A CA 1
ATOM 698 C C . VAL A 1 88 ? 18.921 -20.203 -39.549 1.00 31.08 88 VAL A C 1
ATOM 700 O O . VAL A 1 88 ? 18.516 -19.086 -39.227 1.00 31.08 88 VAL A O 1
ATOM 703 N N . ASP A 1 89 ? 20.081 -20.405 -40.172 1.00 38.97 89 ASP A N 1
ATOM 704 C CA . ASP A 1 89 ? 20.628 -19.451 -41.132 1.00 38.97 89 ASP A CA 1
ATOM 705 C C . ASP A 1 89 ? 19.510 -19.051 -42.108 1.00 38.97 89 ASP A C 1
ATOM 707 O O . ASP A 1 89 ? 18.793 -19.937 -42.563 1.00 38.97 89 ASP A O 1
ATOM 711 N N . VAL A 1 90 ? 19.346 -17.759 -42.417 1.00 33.34 90 VAL A N 1
ATOM 712 C CA . VAL A 1 90 ? 18.997 -17.232 -43.755 1.00 33.34 90 VAL A CA 1
ATOM 713 C C . VAL A 1 90 ? 18.889 -15.695 -43.702 1.00 33.34 90 VAL A C 1
ATOM 715 O O . VAL A 1 90 ? 18.095 -15.112 -42.971 1.00 33.34 90 VAL A O 1
ATOM 718 N N . GLU A 1 91 ? 19.787 -15.100 -44.484 1.00 31.38 91 GLU A N 1
ATOM 719 C CA . GLU A 1 91 ? 19.758 -13.892 -45.324 1.00 31.38 91 GLU A CA 1
ATOM 720 C C . GLU A 1 91 ? 18.817 -12.696 -45.059 1.00 31.38 91 GLU A C 1
ATOM 722 O O . GLU A 1 91 ? 17.617 -12.786 -44.815 1.00 31.38 91 GLU A O 1
ATOM 727 N N . GLN A 1 92 ? 19.444 -11.530 -45.249 1.00 44.88 92 GLN A N 1
ATOM 728 C CA . GLN A 1 92 ? 18.888 -10.188 -45.404 1.00 44.88 92 GLN A CA 1
ATOM 729 C C . GLN A 1 92 ? 17.838 -10.117 -46.525 1.00 44.88 92 GLN A C 1
ATOM 731 O O . GLN A 1 92 ? 18.135 -10.517 -47.642 1.00 44.88 92 GLN A O 1
ATOM 736 N N . ASP A 1 93 ? 16.676 -9.507 -46.265 1.00 32.75 93 ASP A N 1
ATOM 737 C CA . ASP A 1 93 ? 16.168 -8.364 -47.045 1.00 32.75 93 ASP A CA 1
ATOM 738 C C . ASP A 1 93 ? 14.775 -7.907 -46.576 1.00 32.75 93 ASP A C 1
ATOM 740 O O . ASP A 1 93 ? 13.925 -8.706 -46.189 1.00 32.75 93 ASP A O 1
ATOM 744 N N . GLY A 1 94 ? 14.521 -6.597 -46.683 1.00 30.30 94 GLY A N 1
ATOM 745 C CA . GLY A 1 94 ? 13.161 -6.045 -46.715 1.00 30.30 94 GLY A CA 1
ATOM 746 C C . GLY A 1 94 ? 12.784 -5.119 -45.557 1.00 30.30 94 GLY A C 1
ATOM 747 O O . GLY A 1 94 ? 12.124 -5.514 -44.599 1.00 30.30 94 GLY A O 1
ATOM 748 N N . ILE A 1 95 ? 13.113 -3.833 -45.694 1.00 35.47 95 ILE A N 1
ATOM 749 C CA . ILE A 1 95 ? 12.552 -2.752 -44.872 1.00 35.47 95 ILE A CA 1
ATOM 750 C C . ILE A 1 95 ? 11.050 -2.635 -45.181 1.00 35.47 95 ILE A C 1
ATOM 752 O O . ILE A 1 95 ? 10.668 -2.101 -46.222 1.00 35.47 95 ILE A O 1
ATOM 756 N N . LEU A 1 96 ? 10.189 -3.094 -44.268 1.00 29.48 96 LEU A N 1
ATOM 757 C CA . LEU A 1 96 ? 8.761 -2.761 -44.277 1.00 29.48 96 LEU A CA 1
ATOM 758 C C . LEU A 1 96 ? 8.488 -1.566 -43.345 1.00 29.48 96 LEU A C 1
ATOM 760 O O . LEU A 1 96 ? 8.892 -1.593 -42.176 1.00 29.48 96 LEU A O 1
ATOM 764 N N . PRO A 1 97 ? 7.773 -0.522 -43.810 1.00 30.47 97 PRO A N 1
ATOM 765 C CA . PRO A 1 97 ? 7.490 0.655 -43.002 1.00 30.47 97 PRO A CA 1
ATOM 766 C C . PRO A 1 97 ? 6.472 0.296 -41.919 1.00 30.47 97 PRO A C 1
ATOM 768 O O . PRO A 1 97 ? 5.309 0.009 -42.200 1.00 30.47 97 PRO A O 1
ATOM 771 N N . HIS A 1 98 ? 6.912 0.310 -40.663 1.00 35.81 98 HIS A N 1
ATOM 772 C CA . HIS A 1 98 ? 6.021 0.096 -39.530 1.00 35.81 98 HIS A CA 1
ATOM 773 C C . HIS A 1 98 ? 5.193 1.355 -39.243 1.00 35.81 98 HIS A C 1
ATOM 775 O O . HIS A 1 98 ? 5.702 2.478 -39.354 1.00 35.81 98 HIS A O 1
ATOM 781 N N . PRO A 1 99 ? 3.916 1.200 -38.842 1.00 30.17 99 PRO A N 1
ATOM 782 C CA . PRO A 1 99 ? 3.102 2.324 -38.420 1.00 30.17 99 PRO A CA 1
ATOM 783 C C . PRO A 1 99 ? 3.779 2.969 -37.213 1.00 30.17 99 PRO A C 1
ATOM 785 O O . PRO A 1 99 ? 4.011 2.300 -36.206 1.00 30.17 99 PRO A O 1
ATOM 788 N N . ARG A 1 100 ? 4.074 4.272 -37.314 1.00 36.25 100 ARG A N 1
ATOM 789 C CA . ARG A 1 100 ? 4.437 5.129 -36.178 1.00 36.25 100 ARG A CA 1
ATOM 790 C C . ARG A 1 100 ? 3.388 4.937 -35.080 1.00 36.25 100 ARG A C 1
ATOM 792 O O . ARG A 1 100 ? 2.318 5.542 -35.123 1.00 36.25 100 ARG A O 1
ATOM 799 N N . ARG A 1 101 ? 3.669 4.049 -34.127 1.00 32.09 101 ARG A N 1
ATOM 800 C CA . ARG A 1 101 ? 2.872 3.863 -32.917 1.00 32.09 101 ARG A CA 1
ATOM 801 C C . ARG A 1 101 ? 3.449 4.748 -31.827 1.00 32.09 101 ARG A C 1
ATOM 803 O O . ARG A 1 101 ? 4.650 4.985 -31.772 1.00 32.09 101 ARG A O 1
ATOM 810 N N . ALA A 1 102 ? 2.521 5.300 -31.056 1.00 29.77 102 ALA A N 1
ATOM 811 C CA . ALA A 1 102 ? 2.721 6.367 -30.095 1.00 29.77 102 ALA A CA 1
ATOM 812 C C . ALA A 1 102 ? 3.946 6.129 -29.197 1.00 29.77 102 ALA A C 1
ATOM 814 O O . ALA A 1 102 ? 4.166 4.986 -28.793 1.00 29.77 102 ALA A O 1
ATOM 815 N N . PRO A 1 103 ? 4.703 7.191 -28.858 1.00 24.33 103 PRO A N 1
ATOM 816 C CA . PRO A 1 103 ? 5.808 7.084 -27.919 1.00 24.33 103 PRO A CA 1
ATOM 817 C C . PRO A 1 103 ? 5.298 6.426 -26.638 1.00 24.33 103 PRO A C 1
ATOM 819 O O . PRO A 1 103 ? 4.367 6.921 -25.993 1.00 24.33 103 PRO A O 1
ATOM 822 N N . TYR A 1 104 ? 5.883 5.280 -26.304 1.00 33.06 104 TYR A N 1
ATOM 823 C CA . TYR A 1 104 ? 5.710 4.662 -25.006 1.00 33.06 104 TYR A CA 1
ATOM 824 C C . TYR A 1 104 ? 6.302 5.630 -23.984 1.00 33.06 104 TYR A C 1
ATOM 826 O O . TYR A 1 104 ? 7.515 5.745 -23.841 1.00 33.06 104 TYR A O 1
ATOM 834 N N . ARG A 1 105 ? 5.437 6.384 -23.301 1.00 26.06 105 ARG A N 1
ATOM 835 C CA . ARG A 1 105 ? 5.825 7.015 -22.046 1.00 26.06 105 ARG A CA 1
ATOM 836 C C . ARG A 1 105 ? 6.084 5.867 -21.080 1.00 26.06 105 ARG A C 1
ATOM 838 O O . ARG A 1 105 ? 5.130 5.205 -20.669 1.00 26.06 105 ARG A O 1
ATOM 845 N N . VAL A 1 106 ? 7.340 5.686 -20.665 1.00 31.48 106 VAL A N 1
ATOM 846 C CA . VAL A 1 106 ? 7.600 5.330 -19.268 1.00 31.48 106 VAL A CA 1
ATOM 847 C C . VAL A 1 106 ? 6.689 6.273 -18.497 1.00 31.48 106 VAL A C 1
ATOM 849 O O . VAL A 1 106 ? 6.849 7.486 -18.608 1.00 31.48 106 VAL A O 1
ATOM 852 N N . THR A 1 107 ? 5.640 5.770 -17.847 1.00 31.05 107 THR A N 1
ATOM 853 C CA . THR A 1 107 ? 5.027 6.597 -16.811 1.00 31.05 107 THR A CA 1
ATOM 854 C C . THR A 1 107 ? 6.171 6.722 -15.817 1.00 31.05 107 THR A C 1
ATOM 856 O O . THR A 1 107 ? 6.551 5.679 -15.274 1.00 31.05 107 THR A O 1
ATOM 859 N N . PRO A 1 108 ? 6.833 7.893 -15.683 1.00 34.25 108 PRO A N 1
ATOM 860 C CA . PRO A 1 108 ? 7.869 8.029 -14.673 1.00 34.25 108 PRO A CA 1
ATOM 861 C C . PRO A 1 108 ? 7.275 7.507 -13.361 1.00 34.25 108 PRO A C 1
ATOM 863 O O . PRO A 1 108 ? 6.057 7.670 -13.171 1.00 34.25 108 PRO A O 1
ATOM 866 N N . PRO A 1 109 ? 8.063 6.814 -12.510 1.00 44.41 109 PRO A N 1
ATOM 867 C CA . PRO A 1 109 ? 7.586 6.425 -11.188 1.00 44.41 109 PRO A CA 1
ATOM 868 C C . PRO A 1 109 ? 6.872 7.649 -10.615 1.00 44.41 109 PRO A C 1
ATOM 870 O O . PRO A 1 109 ? 7.460 8.732 -10.681 1.00 44.41 109 PRO A O 1
ATOM 873 N N . PRO A 1 110 ? 5.580 7.526 -10.256 1.00 50.25 110 PRO A N 1
ATOM 874 C CA . PRO A 1 110 ? 4.736 8.699 -10.157 1.00 50.25 110 PRO A CA 1
ATOM 875 C C . PRO A 1 110 ? 5.392 9.693 -9.208 1.00 50.25 110 PRO A C 1
ATOM 877 O O . PRO A 1 110 ? 5.900 9.310 -8.158 1.00 50.25 110 PRO A O 1
ATOM 880 N N . GLU A 1 111 ? 5.534 10.933 -9.660 1.00 53.22 111 GLU A N 1
ATOM 881 C CA . GLU A 1 111 ? 6.350 11.879 -8.919 1.00 53.22 111 GLU A CA 1
ATOM 882 C C . GLU A 1 111 ? 5.686 12.140 -7.561 1.00 53.22 111 GLU A C 1
ATOM 884 O O . GLU A 1 111 ? 4.470 12.348 -7.510 1.00 53.22 111 GLU A O 1
ATOM 889 N N . PRO A 1 112 ? 6.446 12.098 -6.454 1.00 56.31 112 PRO A N 1
ATOM 890 C CA . PRO A 1 112 ? 5.897 12.376 -5.140 1.00 56.31 112 PRO A CA 1
ATOM 891 C C . PRO A 1 112 ? 5.345 13.805 -5.116 1.00 56.31 112 PRO A C 1
ATOM 893 O O . PRO A 1 112 ? 6.099 14.780 -5.207 1.00 56.31 112 PRO A O 1
ATOM 896 N N . ASP A 1 113 ? 4.024 13.902 -4.992 1.00 66.31 113 ASP A N 1
ATOM 897 C CA . ASP A 1 113 ? 3.287 15.147 -4.823 1.00 66.31 113 ASP A CA 1
ATOM 898 C C . ASP A 1 113 ? 3.225 15.472 -3.319 1.00 66.31 113 ASP A C 1
ATOM 900 O O . ASP A 1 113 ? 2.586 14.731 -2.566 1.00 66.31 113 ASP A O 1
ATOM 904 N N . PRO A 1 114 ? 3.897 16.537 -2.842 1.00 60.28 114 PRO A N 1
ATOM 905 C CA . PRO A 1 114 ? 3.892 16.888 -1.425 1.00 60.28 114 PRO A CA 1
ATOM 906 C C . PRO A 1 114 ? 2.502 17.286 -0.908 1.00 60.28 114 PRO A C 1
ATOM 908 O O . PRO A 1 114 ? 2.264 17.170 0.290 1.00 60.28 114 PRO A O 1
ATOM 911 N N . GLU A 1 115 ? 1.582 17.722 -1.775 1.00 75.25 115 GLU A N 1
ATOM 912 C CA . GLU A 1 115 ? 0.196 18.029 -1.389 1.00 75.25 115 GLU A CA 1
ATOM 913 C C . GLU A 1 115 ? -0.691 16.775 -1.381 1.00 75.25 115 GLU A C 1
ATOM 915 O O . GLU A 1 115 ? -1.773 16.766 -0.788 1.00 75.25 115 GLU A O 1
ATOM 920 N N . ARG A 1 116 ? -0.235 15.696 -2.028 1.00 81.75 116 ARG A N 1
ATOM 921 C CA . ARG A 1 116 ? -0.947 14.419 -2.134 1.00 81.75 116 ARG A CA 1
ATOM 922 C C . ARG A 1 116 ? -0.012 13.249 -1.829 1.00 81.75 116 ARG A C 1
ATOM 924 O O . ARG A 1 116 ? 0.331 12.470 -2.725 1.00 81.75 116 ARG A O 1
ATOM 931 N N . PRO A 1 117 ? 0.400 13.107 -0.557 1.00 83.69 117 PRO A N 1
ATOM 932 C CA . PRO A 1 117 ? 1.426 12.149 -0.167 1.00 83.69 117 PRO A CA 1
ATOM 933 C C . PRO A 1 117 ? 0.950 10.697 -0.251 1.00 83.69 117 PRO A C 1
ATOM 935 O O . PRO A 1 117 ? 1.759 9.788 -0.099 1.00 83.69 117 PRO A O 1
ATOM 938 N N . PHE A 1 118 ? -0.339 10.434 -0.481 1.00 86.75 118 PHE A N 1
ATOM 939 C CA . PHE A 1 118 ? -0.862 9.077 -0.596 1.00 86.75 118 PHE A CA 1
ATOM 940 C C . PHE A 1 118 ? -1.193 8.714 -2.036 1.00 86.75 118 PHE A C 1
ATOM 942 O O . PHE A 1 118 ? -1.810 9.483 -2.769 1.00 86.75 118 PHE A O 1
ATOM 949 N N . VAL A 1 119 ? -0.829 7.494 -2.426 1.00 85.94 119 VAL A N 1
ATOM 950 C CA . VAL A 1 119 ? -0.991 7.010 -3.797 1.00 85.94 119 VAL A CA 1
ATOM 951 C C . VAL A 1 119 ? -1.659 5.644 -3.798 1.00 85.94 119 VAL A C 1
ATOM 953 O O . VAL A 1 119 ? -1.124 4.670 -3.265 1.00 85.94 119 VAL A O 1
ATOM 956 N N . LEU A 1 120 ? -2.844 5.581 -4.401 1.00 85.62 120 LEU A N 1
ATOM 957 C CA . LEU A 1 120 ? -3.644 4.371 -4.544 1.00 85.62 120 LEU A CA 1
ATOM 958 C C . LEU A 1 120 ? -3.480 3.784 -5.950 1.00 85.62 120 LEU A C 1
ATOM 960 O O . LEU A 1 120 ? -3.726 4.451 -6.956 1.00 85.62 120 LEU A O 1
ATOM 964 N N . TYR A 1 121 ? -3.136 2.504 -6.011 1.00 83.31 121 TYR A N 1
ATOM 965 C CA . TYR A 1 121 ? -3.022 1.713 -7.228 1.00 83.31 121 TYR A CA 1
ATOM 966 C C . TYR A 1 121 ? -4.082 0.627 -7.273 1.00 83.31 121 TYR A C 1
ATOM 968 O O . TYR A 1 121 ? -4.449 0.046 -6.252 1.00 83.31 121 TYR A O 1
ATOM 976 N N . THR A 1 122 ? -4.490 0.283 -8.487 1.00 79.81 122 THR A N 1
ATOM 977 C CA . THR A 1 122 ? -5.291 -0.905 -8.780 1.00 79.81 122 THR A CA 1
ATOM 978 C C . THR A 1 122 ? -4.423 -1.942 -9.470 1.00 79.81 122 THR A C 1
ATOM 980 O O . THR A 1 122 ? -3.950 -1.732 -10.587 1.00 79.81 122 THR A O 1
ATOM 983 N N . ILE A 1 123 ? -4.228 -3.076 -8.812 1.00 77.75 123 ILE A N 1
ATOM 984 C CA . ILE A 1 123 ? -3.425 -4.189 -9.307 1.00 77.75 123 ILE A CA 1
ATOM 985 C C . ILE A 1 123 ? -4.390 -5.254 -9.836 1.00 77.75 123 ILE A C 1
ATOM 987 O O . ILE A 1 123 ? -5.245 -5.704 -9.073 1.00 77.75 123 ILE A O 1
ATOM 991 N N . PRO A 1 124 ? -4.291 -5.675 -11.107 1.00 69.38 124 PRO A N 1
ATOM 992 C CA . PRO A 1 124 ? -5.113 -6.769 -11.611 1.00 69.38 124 PRO A CA 1
ATOM 993 C C . PRO A 1 124 ? -4.797 -8.072 -10.861 1.00 69.38 124 PRO A C 1
ATOM 995 O O . PRO A 1 124 ? -3.636 -8.351 -10.551 1.00 69.38 124 PRO A O 1
ATOM 998 N N . ASP A 1 125 ? -5.832 -8.853 -10.573 1.00 68.62 125 ASP A N 1
ATOM 999 C CA . ASP A 1 125 ? -5.759 -10.188 -9.978 1.00 68.62 125 ASP A CA 1
ATOM 1000 C C . ASP A 1 125 ? -6.122 -11.268 -11.013 1.00 68.62 125 ASP A C 1
ATOM 1002 O O . ASP A 1 125 ? -6.677 -10.964 -12.074 1.00 68.62 125 ASP A O 1
ATOM 1006 N N . ALA A 1 126 ? -5.789 -12.528 -10.719 1.00 55.41 126 ALA A N 1
ATOM 1007 C CA . ALA A 1 126 ? -5.875 -13.648 -11.666 1.00 55.41 126 ALA A CA 1
ATOM 1008 C C . ALA A 1 126 ? -7.296 -13.893 -12.221 1.00 55.41 126 ALA A C 1
ATOM 1010 O O . ALA A 1 126 ? -7.433 -14.299 -13.373 1.00 55.41 126 ALA A O 1
ATOM 1011 N N . ASP A 1 127 ? -8.336 -13.564 -11.450 1.00 58.91 127 ASP A N 1
ATOM 1012 C CA . ASP A 1 127 ? -9.744 -13.822 -11.795 1.00 58.91 127 ASP A CA 1
ATOM 1013 C C . ASP A 1 127 ? -10.450 -12.627 -12.471 1.00 58.91 127 ASP A C 1
ATOM 1015 O O . ASP A 1 127 ? -11.678 -12.554 -12.510 1.00 58.91 127 ASP A O 1
ATOM 1019 N N . GLY A 1 128 ? -9.700 -11.620 -12.935 1.00 57.41 128 GLY A N 1
ATOM 1020 C CA . GLY A 1 128 ? -10.274 -10.360 -13.439 1.00 57.41 128 GLY A CA 1
ATOM 1021 C C . GLY A 1 128 ? -10.825 -9.443 -12.337 1.00 57.41 128 GLY A C 1
ATOM 1022 O O . GLY A 1 128 ? -11.297 -8.339 -12.612 1.00 57.41 128 GLY A O 1
ATOM 1023 N N . VAL A 1 129 ? -10.720 -9.874 -11.079 1.00 70.50 129 VAL A N 1
ATOM 1024 C CA . VAL A 1 129 ? -10.848 -9.027 -9.890 1.00 70.50 129 VAL A CA 1
ATOM 1025 C C . VAL A 1 129 ? -9.599 -8.142 -9.793 1.00 70.50 129 VAL A C 1
ATOM 1027 O O . VAL A 1 129 ? -8.565 -8.443 -10.382 1.00 70.50 129 VAL A O 1
ATOM 1030 N N . TYR A 1 130 ? -9.674 -7.022 -9.081 1.00 74.62 130 TYR A N 1
ATOM 1031 C CA . TYR A 1 130 ? -8.509 -6.191 -8.784 1.00 74.62 130 TYR A CA 1
ATOM 1032 C C . TYR A 1 130 ? -8.258 -6.152 -7.280 1.00 74.62 130 TYR A C 1
ATOM 1034 O O . TYR A 1 130 ? -9.177 -6.281 -6.474 1.00 74.62 130 TYR A O 1
ATOM 1042 N N . ARG A 1 131 ? -6.999 -5.950 -6.910 1.00 83.38 131 ARG A N 1
ATOM 1043 C CA . ARG A 1 131 ? -6.560 -5.593 -5.562 1.00 83.38 131 ARG A CA 1
ATOM 1044 C C . ARG A 1 131 ? -6.193 -4.118 -5.554 1.00 83.38 131 ARG A C 1
ATOM 1046 O O . ARG A 1 131 ? -5.865 -3.553 -6.598 1.00 83.38 131 ARG A O 1
ATOM 1053 N N . VAL A 1 132 ? -6.231 -3.492 -4.390 1.00 83.44 132 VAL A N 1
ATOM 1054 C CA . VAL A 1 132 ? -5.746 -2.122 -4.225 1.00 83.44 132 VAL A CA 1
ATOM 1055 C C . VAL A 1 132 ? -4.459 -2.121 -3.422 1.00 83.44 132 VAL A C 1
ATOM 1057 O O . VAL A 1 132 ? -4.316 -2.903 -2.482 1.00 83.44 132 VAL A O 1
ATOM 1060 N N . ALA A 1 133 ? -3.532 -1.247 -3.795 1.00 84.25 133 ALA A N 1
ATOM 1061 C CA . ALA A 1 133 ? -2.353 -0.941 -3.002 1.00 84.25 133 ALA A CA 1
ATOM 1062 C C . ALA A 1 133 ? -2.350 0.546 -2.677 1.00 84.25 133 ALA A C 1
ATOM 1064 O O . ALA A 1 133 ? -2.451 1.364 -3.585 1.00 84.25 133 ALA A O 1
ATOM 1065 N N . LEU A 1 134 ? -2.254 0.888 -1.399 1.00 85.12 134 LEU A N 1
ATOM 1066 C CA . LEU A 1 134 ? -2.107 2.261 -0.941 1.00 85.12 134 LEU A CA 1
ATOM 1067 C C . LEU A 1 134 ? -0.689 2.440 -0.415 1.00 85.12 134 LEU A C 1
ATOM 1069 O O . LEU A 1 134 ? -0.256 1.657 0.428 1.00 85.12 134 LEU A O 1
ATOM 1073 N N . TYR A 1 135 ? 0.002 3.468 -0.891 1.00 83.38 135 TYR A N 1
ATOM 1074 C CA . TYR A 1 135 ? 1.337 3.846 -0.440 1.00 83.38 135 TYR A CA 1
ATOM 1075 C C . TYR A 1 135 ? 1.342 5.272 0.098 1.00 83.38 135 TYR A C 1
ATOM 1077 O O . TYR A 1 135 ? 0.526 6.088 -0.328 1.00 83.38 135 TYR A O 1
ATOM 1085 N N . GLN A 1 136 ? 2.281 5.566 0.997 1.00 81.00 136 GLN A N 1
ATOM 1086 C CA . GLN A 1 136 ? 2.591 6.925 1.439 1.00 81.00 136 GLN A CA 1
ATOM 1087 C C . GLN A 1 136 ? 4.008 7.320 0.997 1.00 81.00 136 GLN A C 1
ATOM 1089 O O . GLN A 1 136 ? 4.984 6.629 1.310 1.00 81.00 136 GLN A O 1
ATOM 1094 N N . TRP A 1 137 ? 4.116 8.459 0.319 1.00 72.50 137 TRP A N 1
ATOM 1095 C CA . TRP A 1 137 ? 5.348 9.155 -0.028 1.00 72.50 137 TRP A CA 1
ATOM 1096 C C . TRP A 1 137 ? 5.502 10.416 0.821 1.00 72.50 137 TRP A C 1
ATOM 1098 O O . TRP A 1 137 ? 4.729 11.357 0.696 1.00 72.50 137 TRP A O 1
ATOM 1108 N N . LEU A 1 138 ? 6.552 10.467 1.639 1.00 52.81 138 LEU A N 1
ATOM 1109 C CA . LEU A 1 138 ? 7.159 11.733 2.049 1.00 52.81 138 LEU A CA 1
ATOM 1110 C C . LEU A 1 138 ? 8.511 11.827 1.345 1.00 52.81 138 LEU A C 1
ATOM 1112 O O . LEU A 1 138 ? 9.210 10.822 1.213 1.00 52.81 138 LEU A O 1
ATOM 1116 N N . ARG A 1 139 ? 8.894 13.021 0.878 1.00 46.34 139 ARG A N 1
ATOM 1117 C CA . ARG A 1 139 ? 10.221 13.211 0.283 1.00 46.34 139 ARG A CA 1
ATOM 1118 C C . ARG A 1 139 ? 11.307 12.863 1.303 1.00 46.34 139 ARG A C 1
ATOM 1120 O O . ARG A 1 139 ? 11.508 13.608 2.261 1.00 46.34 139 ARG A O 1
ATOM 1127 N N . HIS A 1 140 ? 12.083 11.817 1.028 1.00 33.12 140 HIS A N 1
ATOM 1128 C CA . HIS A 1 140 ? 13.453 11.733 1.515 1.00 33.12 140 HIS A CA 1
ATOM 1129 C C . HIS A 1 140 ? 14.372 10.970 0.556 1.00 33.12 140 HIS A C 1
ATOM 1131 O O . HIS A 1 140 ? 13.979 9.974 -0.045 1.00 33.12 140 HIS A O 1
ATOM 1137 N N . ASN A 1 141 ? 15.589 11.500 0.407 1.00 34.72 141 ASN A N 1
ATOM 1138 C CA . ASN A 1 141 ? 16.716 10.871 -0.273 1.00 34.72 141 ASN A CA 1
ATOM 1139 C C . ASN A 1 141 ? 17.125 9.595 0.477 1.00 34.72 141 ASN A C 1
ATOM 1141 O O . ASN A 1 141 ? 17.303 9.644 1.692 1.00 34.72 141 ASN A O 1
ATOM 1145 N N . GLY A 1 142 ? 17.376 8.511 -0.257 1.00 33.97 142 GLY A N 1
ATOM 1146 C CA . GLY A 1 142 ? 17.964 7.279 0.280 1.00 33.97 142 GLY A CA 1
ATOM 1147 C C . GLY A 1 142 ? 16.956 6.139 0.456 1.00 33.97 142 GLY A C 1
ATOM 1148 O O . GLY A 1 142 ? 15.858 6.328 0.962 1.00 33.97 142 GLY A O 1
ATOM 1149 N N . GLU A 1 143 ? 17.346 4.963 -0.027 1.00 37.28 143 GLU A N 1
ATOM 1150 C CA . GLU A 1 143 ? 16.552 3.748 -0.258 1.00 37.28 143 GLU A CA 1
ATOM 1151 C C . GLU A 1 143 ? 15.894 3.090 0.974 1.00 37.28 143 GLU A C 1
ATOM 1153 O O . GLU A 1 143 ? 16.419 3.147 2.085 1.00 37.28 143 GLU A O 1
ATOM 1158 N N . ARG A 1 144 ? 14.820 2.316 0.718 1.00 33.75 144 ARG A N 1
ATOM 1159 C CA . ARG A 1 144 ? 14.710 0.867 1.038 1.00 33.75 144 ARG A CA 1
ATOM 1160 C C . ARG A 1 144 ? 13.436 0.256 0.432 1.00 33.75 144 ARG A C 1
ATOM 1162 O O . ARG A 1 144 ? 12.387 0.895 0.450 1.00 33.75 144 ARG A O 1
ATOM 1169 N N . ALA A 1 145 ? 13.496 -0.975 -0.092 1.00 39.06 145 ALA A N 1
ATOM 1170 C CA . ALA A 1 145 ? 12.369 -1.607 -0.795 1.00 39.06 145 ALA A CA 1
ATOM 1171 C C . ALA A 1 145 ? 11.857 -2.908 -0.136 1.00 39.06 145 ALA A C 1
ATOM 1173 O O . ALA A 1 145 ? 12.365 -3.990 -0.400 1.00 39.06 145 ALA A O 1
ATOM 1174 N N . GLU A 1 146 ? 10.759 -2.794 0.622 1.00 40.31 146 GLU A N 1
ATOM 1175 C CA . GLU A 1 146 ? 9.644 -3.772 0.650 1.00 40.31 146 GLU A CA 1
ATOM 1176 C C . GLU A 1 146 ? 8.366 -3.187 -0.012 1.00 40.31 146 GLU A C 1
ATOM 1178 O O . GLU A 1 146 ? 7.394 -3.896 -0.279 1.00 40.31 146 GLU A O 1
ATOM 1183 N N . HIS A 1 147 ? 8.373 -1.882 -0.313 1.00 50.03 147 HIS A N 1
ATOM 1184 C CA . HIS A 1 147 ? 7.264 -1.094 -0.860 1.00 50.03 147 HIS A CA 1
ATOM 1185 C C . HIS A 1 147 ? 7.576 -0.610 -2.288 1.00 50.03 147 HIS A C 1
ATOM 1187 O O . HIS A 1 147 ? 8.665 -0.853 -2.809 1.00 50.03 147 HIS A O 1
ATOM 1193 N N . ALA A 1 148 ? 6.627 0.081 -2.937 1.00 47.00 148 ALA A N 1
ATOM 1194 C CA . ALA A 1 148 ? 6.919 0.774 -4.194 1.00 47.00 148 ALA A CA 1
ATOM 1195 C C . ALA A 1 148 ? 8.144 1.705 -4.018 1.00 47.00 148 ALA A C 1
ATOM 1197 O O . ALA A 1 148 ? 8.284 2.291 -2.942 1.00 47.00 148 ALA A O 1
ATOM 1198 N N . PRO A 1 149 ? 9.029 1.852 -5.027 1.00 46.22 149 PRO A N 1
ATOM 1199 C CA . PRO A 1 149 ? 10.249 2.650 -4.898 1.00 46.22 149 PRO A CA 1
ATOM 1200 C C . PRO A 1 149 ? 9.987 4.041 -4.295 1.00 46.22 149 PRO A C 1
ATOM 1202 O O . PRO A 1 149 ? 9.117 4.776 -4.760 1.00 46.22 149 PRO A O 1
ATOM 1205 N N . GLY A 1 150 ? 10.708 4.378 -3.220 1.00 53.09 150 GLY A N 1
ATOM 1206 C CA . GLY A 1 150 ? 10.591 5.652 -2.497 1.00 53.09 150 GLY A CA 1
ATOM 1207 C C . GLY A 1 150 ? 9.444 5.749 -1.483 1.00 53.09 150 GLY A C 1
ATOM 1208 O O . GLY A 1 150 ? 9.392 6.728 -0.745 1.00 53.09 150 GLY A O 1
ATOM 1209 N N . ALA A 1 151 ? 8.525 4.777 -1.421 1.00 54.34 151 ALA A N 1
ATOM 1210 C CA . ALA A 1 151 ? 7.424 4.786 -0.455 1.00 54.34 151 ALA A CA 1
ATOM 1211 C C . ALA A 1 151 ? 7.915 4.422 0.948 1.00 54.34 151 ALA A C 1
ATOM 1213 O O . ALA A 1 151 ? 8.585 3.408 1.135 1.00 54.34 151 ALA A O 1
ATOM 1214 N N . MET A 1 152 ? 7.526 5.218 1.945 1.00 63.06 152 MET A N 1
ATOM 1215 C CA . MET A 1 152 ? 7.871 4.944 3.345 1.00 63.06 152 MET A CA 1
ATOM 1216 C C . MET A 1 152 ? 6.997 3.842 3.950 1.00 63.06 152 MET A C 1
ATOM 1218 O O . MET A 1 152 ? 7.384 3.195 4.919 1.00 63.06 152 MET A O 1
ATOM 1222 N N . TRP A 1 153 ? 5.797 3.651 3.400 1.00 74.75 153 TRP A N 1
ATOM 1223 C CA . TRP A 1 153 ? 4.803 2.719 3.913 1.00 74.75 153 TRP A CA 1
ATOM 1224 C C . TRP A 1 153 ? 3.846 2.282 2.802 1.00 74.75 153 TRP A C 1
ATOM 1226 O O . TRP A 1 153 ? 3.563 3.054 1.879 1.00 74.75 153 TRP A O 1
ATOM 1236 N N . GLY A 1 154 ? 3.305 1.066 2.904 1.00 78.69 154 GLY A N 1
ATOM 1237 C CA . GLY A 1 154 ? 2.218 0.627 2.042 1.00 78.69 154 GLY A CA 1
ATOM 1238 C C . GLY A 1 154 ? 1.405 -0.550 2.564 1.00 78.69 154 GLY A C 1
ATOM 1239 O O . GLY A 1 154 ? 1.835 -1.326 3.417 1.00 78.69 154 GLY A O 1
ATOM 1240 N N . ILE A 1 155 ? 0.205 -0.698 2.007 1.00 78.75 155 ILE A N 1
ATOM 1241 C CA . ILE A 1 155 ? -0.698 -1.814 2.276 1.00 78.75 155 ILE A CA 1
ATOM 1242 C C . ILE A 1 155 ? -1.402 -2.267 1.001 1.00 78.75 155 ILE A C 1
ATOM 1244 O O . ILE A 1 155 ? -1.911 -1.457 0.234 1.00 78.75 155 ILE A O 1
ATOM 1248 N N . GLU A 1 156 ? -1.483 -3.584 0.807 1.00 83.81 156 GLU A N 1
ATOM 1249 C CA . GLU A 1 156 ? -2.330 -4.200 -0.217 1.00 83.81 156 GLU A CA 1
ATOM 1250 C C . GLU A 1 156 ? -3.570 -4.856 0.417 1.00 83.81 156 GLU A C 1
ATOM 1252 O O . GLU A 1 156 ? -3.447 -5.549 1.442 1.00 83.81 156 GLU A O 1
ATOM 1257 N N . LEU A 1 157 ? -4.733 -4.678 -0.224 1.00 80.75 157 LEU A N 1
ATOM 1258 C CA . LEU A 1 157 ? -6.010 -5.314 0.119 1.00 80.75 157 LEU A CA 1
ATOM 1259 C C . LEU A 1 157 ? -6.694 -5.874 -1.139 1.00 80.75 157 LEU A C 1
ATOM 1261 O O . LEU A 1 157 ? -6.752 -5.217 -2.175 1.00 80.75 157 LEU A O 1
ATOM 1265 N N . GLY A 1 158 ? -7.231 -7.088 -1.043 1.00 84.00 158 GLY A N 1
ATOM 1266 C CA . GLY A 1 158 ? -7.946 -7.776 -2.120 1.00 84.00 158 GLY A CA 1
ATOM 1267 C C . GLY A 1 158 ? -9.089 -8.634 -1.583 1.00 84.00 158 GLY A C 1
ATOM 1268 O O . GLY A 1 158 ? -9.300 -8.689 -0.372 1.00 84.00 158 GLY A O 1
ATOM 1269 N N . GLY A 1 159 ? -9.804 -9.315 -2.480 1.00 82.06 159 GLY A N 1
ATOM 1270 C CA . GLY A 1 159 ? -10.849 -10.280 -2.119 1.00 82.06 159 GLY A CA 1
ATOM 1271 C C . GLY A 1 159 ? -12.079 -9.660 -1.447 1.00 82.06 159 GLY A C 1
ATOM 1272 O O . GLY A 1 159 ? -12.451 -8.518 -1.720 1.00 82.06 159 GLY A O 1
ATOM 1273 N N . ASP A 1 160 ? -12.727 -10.421 -0.566 1.00 79.19 160 ASP A N 1
ATOM 1274 C CA . ASP A 1 160 ? -13.947 -9.988 0.129 1.00 79.19 160 ASP A CA 1
ATOM 1275 C C . ASP A 1 160 ? -13.754 -8.774 1.056 1.00 79.19 160 ASP A C 1
ATOM 1277 O O . ASP A 1 160 ? -14.597 -7.874 1.009 1.00 79.19 160 ASP A O 1
ATOM 1281 N N . PRO A 1 161 ? -12.637 -8.634 1.805 1.00 79.38 161 PRO A N 1
ATOM 1282 C CA . PRO A 1 161 ? -12.367 -7.415 2.567 1.00 79.38 161 PRO A CA 1
ATOM 1283 C C . PRO A 1 161 ? -12.347 -6.154 1.698 1.00 79.38 161 PRO A C 1
ATOM 1285 O O . PRO A 1 161 ? -12.835 -5.111 2.124 1.00 79.38 161 PRO A O 1
ATOM 1288 N N . LEU A 1 162 ? -11.830 -6.243 0.465 1.00 84.12 162 LEU A N 1
ATOM 1289 C CA . LEU A 1 162 ? -11.841 -5.126 -0.481 1.00 84.12 162 LEU A CA 1
ATOM 1290 C C . LEU A 1 162 ? -13.269 -4.746 -0.895 1.00 84.12 162 LEU A C 1
ATOM 1292 O O . LEU A 1 162 ? -13.598 -3.562 -0.946 1.00 84.12 162 LEU A O 1
ATOM 1296 N N . ARG A 1 163 ? -14.126 -5.738 -1.162 1.00 83.31 163 ARG A N 1
ATOM 1297 C CA . ARG A 1 163 ? -15.543 -5.498 -1.486 1.00 83.31 163 ARG A CA 1
ATOM 1298 C C . ARG A 1 163 ? -16.257 -4.798 -0.332 1.00 83.31 163 ARG A C 1
ATOM 1300 O O . ARG A 1 163 ? -17.014 -3.864 -0.568 1.00 83.31 163 ARG A O 1
ATOM 1307 N N . ALA A 1 164 ? -15.967 -5.210 0.900 1.00 83.62 164 ALA A N 1
ATOM 1308 C CA . ALA A 1 164 ? -16.572 -4.643 2.101 1.00 83.62 164 ALA A CA 1
ATOM 1309 C C . ALA A 1 164 ? -16.130 -3.195 2.397 1.00 83.62 164 ALA A C 1
ATOM 1311 O O . ALA A 1 164 ? -16.851 -2.476 3.081 1.00 83.62 164 ALA A O 1
ATOM 1312 N N . VAL A 1 165 ? -14.990 -2.737 1.863 1.00 87.50 165 VAL A N 1
ATOM 1313 C CA . VAL A 1 165 ? -14.534 -1.334 1.986 1.00 87.50 165 VAL A CA 1
ATOM 1314 C C . VAL A 1 165 ? -14.672 -0.516 0.704 1.00 87.50 165 VAL A C 1
ATOM 1316 O O . VAL A 1 165 ? -14.152 0.601 0.627 1.00 87.50 165 VAL A O 1
ATOM 1319 N N . ALA A 1 166 ? -15.378 -1.038 -0.303 1.00 86.50 166 ALA A N 1
ATOM 1320 C CA . ALA A 1 166 ? -15.538 -0.376 -1.593 1.00 86.50 166 ALA A CA 1
ATOM 1321 C C . ALA A 1 166 ? -16.122 1.037 -1.446 1.00 86.50 166 ALA A C 1
ATOM 1323 O O . ALA A 1 166 ? -15.608 1.973 -2.053 1.00 86.50 166 ALA A O 1
ATOM 1324 N N . ASP A 1 167 ? -17.119 1.232 -0.583 1.00 88.06 167 ASP A N 1
ATOM 1325 C CA . ASP A 1 167 ? -17.724 2.551 -0.377 1.00 88.06 167 ASP A CA 1
ATOM 1326 C C . ASP A 1 167 ? -16.736 3.573 0.194 1.00 88.06 167 ASP A C 1
ATOM 1328 O O . ASP A 1 167 ? -16.728 4.728 -0.237 1.00 88.06 167 ASP A O 1
ATOM 1332 N N . HIS A 1 168 ? -15.838 3.148 1.088 1.00 90.38 168 HIS A N 1
ATOM 1333 C CA . HIS A 1 168 ? -14.790 4.013 1.634 1.00 90.38 168 HIS A CA 1
ATOM 1334 C C . HIS A 1 168 ? -13.740 4.377 0.582 1.00 90.38 168 HIS A C 1
ATOM 1336 O O . HIS A 1 168 ? -13.340 5.538 0.502 1.00 90.38 168 HIS A O 1
ATOM 1342 N N . LEU A 1 169 ? -13.351 3.426 -0.275 1.00 88.31 169 LEU A N 1
ATOM 1343 C CA . LEU A 1 169 ? -12.473 3.693 -1.418 1.00 88.31 169 LEU A CA 1
ATOM 1344 C C . LEU A 1 169 ? -13.113 4.686 -2.389 1.00 88.31 169 LEU A C 1
ATOM 1346 O O . LEU A 1 169 ? -12.491 5.672 -2.775 1.00 88.31 169 LEU A O 1
ATOM 1350 N N . LEU A 1 170 ? -14.374 4.460 -2.757 1.00 89.38 170 LEU A N 1
ATOM 1351 C CA . LEU A 1 170 ? -15.104 5.342 -3.663 1.00 89.38 170 LEU A CA 1
ATOM 1352 C C . LEU A 1 170 ? -15.317 6.731 -3.051 1.00 89.38 170 LEU A C 1
ATOM 1354 O O . LEU A 1 170 ? -15.283 7.723 -3.775 1.00 89.38 170 LEU A O 1
ATOM 1358 N N . SER A 1 171 ? -15.526 6.824 -1.736 1.00 89.38 171 SER A N 1
ATOM 1359 C CA . SER A 1 171 ? -15.612 8.103 -1.027 1.00 89.38 171 SER A CA 1
ATOM 1360 C C . SER A 1 171 ? -14.286 8.864 -1.065 1.00 89.38 171 SER A C 1
ATOM 1362 O O . SER A 1 171 ? -14.284 10.039 -1.428 1.00 89.38 171 SER A O 1
ATOM 1364 N N . ALA A 1 172 ? -13.164 8.194 -0.777 1.00 88.94 172 ALA A N 1
ATOM 1365 C CA . ALA A 1 172 ? -11.827 8.786 -0.858 1.00 88.94 172 ALA A CA 1
ATOM 1366 C C . ALA A 1 172 ? -11.517 9.291 -2.277 1.00 88.94 172 ALA A C 1
ATOM 1368 O O . ALA A 1 172 ? -11.091 10.426 -2.464 1.00 88.94 172 ALA A O 1
ATOM 1369 N N . LEU A 1 173 ? -11.835 8.489 -3.297 1.00 88.19 173 LEU A N 1
ATOM 1370 C CA . LEU A 1 173 ? -11.671 8.886 -4.695 1.00 88.19 173 LEU A CA 1
ATOM 1371 C C . LEU A 1 173 ? -12.489 10.129 -5.056 1.00 88.19 173 LEU A C 1
ATOM 1373 O O . LEU A 1 173 ? -11.965 11.030 -5.709 1.00 88.19 173 LEU A O 1
ATOM 1377 N N . ARG A 1 174 ? -13.757 10.198 -4.631 1.00 88.25 174 ARG A N 1
ATOM 1378 C CA . ARG A 1 174 ? -14.615 11.367 -4.885 1.00 88.25 174 ARG A CA 1
ATOM 1379 C C . ARG A 1 174 ? -14.074 12.625 -4.208 1.00 88.25 174 ARG A C 1
ATOM 1381 O O . ARG A 1 174 ? -14.092 13.678 -4.841 1.00 88.25 174 ARG A O 1
ATOM 1388 N N . ALA A 1 175 ? -13.572 12.513 -2.976 1.00 86.00 175 ALA A N 1
ATOM 1389 C CA . ALA A 1 175 ? -12.948 13.626 -2.259 1.00 86.00 175 ALA A CA 1
ATOM 1390 C C . ALA A 1 175 ? -11.721 14.173 -3.009 1.00 86.00 175 ALA A C 1
ATOM 1392 O O . ALA A 1 175 ? -11.541 15.384 -3.096 1.00 86.00 175 ALA A O 1
ATOM 1393 N N . SER A 1 176 ? -10.950 13.299 -3.662 1.00 83.56 176 SER A N 1
ATOM 1394 C CA . SER A 1 176 ? -9.799 13.686 -4.491 1.00 83.56 176 SER A CA 1
ATOM 1395 C C . SER A 1 176 ? -10.154 14.043 -5.950 1.00 83.56 176 SER A C 1
ATOM 1397 O O . SER A 1 176 ? -9.260 14.238 -6.778 1.00 83.56 176 SER A O 1
ATOM 1399 N N . GLY A 1 177 ? -11.449 14.156 -6.284 1.00 83.19 177 GLY A N 1
ATOM 1400 C CA . GLY A 1 177 ? -11.943 14.591 -7.599 1.00 83.19 177 GLY A CA 1
ATOM 1401 C C . GLY A 1 177 ? -12.068 13.490 -8.661 1.00 83.19 177 GLY A C 1
ATOM 1402 O O . GLY A 1 177 ? -12.245 13.788 -9.845 1.00 83.19 177 GLY A O 1
ATOM 1403 N N . HIS A 1 178 ? -11.989 12.218 -8.269 1.00 84.81 178 HIS A N 1
ATOM 1404 C CA . HIS A 1 178 ? -12.111 11.063 -9.161 1.00 84.81 178 HIS A CA 1
ATOM 1405 C C . HIS A 1 178 ? -13.538 10.495 -9.192 1.00 84.81 178 HIS A C 1
ATOM 1407 O O . HIS A 1 178 ? -14.308 10.597 -8.233 1.00 84.81 178 HIS A O 1
ATOM 1413 N N . LYS A 1 179 ? -13.917 9.864 -10.309 1.00 81.38 179 LYS A N 1
ATOM 1414 C CA . LYS A 1 179 ? -15.233 9.226 -10.468 1.00 81.38 179 LYS A CA 1
ATOM 1415 C C . LYS A 1 179 ? -15.192 7.789 -9.964 1.00 81.38 179 LYS A C 1
ATOM 1417 O O . LYS A 1 179 ? -14.196 7.089 -10.102 1.00 81.38 179 LYS A O 1
ATOM 1422 N N . ALA A 1 180 ? -16.333 7.289 -9.493 1.00 72.50 180 ALA A N 1
ATOM 1423 C CA . ALA A 1 180 ? -16.460 5.907 -9.023 1.00 72.50 180 ALA A CA 1
ATOM 1424 C C . ALA A 1 180 ? -16.089 4.854 -10.090 1.00 72.50 180 ALA A C 1
ATOM 1426 O O . ALA A 1 180 ? -15.537 3.804 -9.776 1.00 72.50 180 ALA A O 1
ATOM 1427 N N . THR A 1 181 ? -16.337 5.157 -11.368 1.00 75.94 181 THR A N 1
ATOM 1428 C CA . THR A 1 181 ? -15.975 4.293 -12.505 1.00 75.94 181 THR A CA 1
ATOM 1429 C C . THR A 1 181 ? -14.473 4.209 -12.757 1.00 75.94 181 THR A C 1
ATOM 1431 O O . THR A 1 181 ? -14.032 3.356 -13.529 1.00 75.94 181 THR A O 1
ATOM 1434 N N . ASP A 1 182 ? -13.683 5.108 -12.169 1.00 75.81 182 ASP A N 1
ATOM 1435 C CA . ASP A 1 182 ? -12.263 5.210 -12.480 1.00 75.81 182 ASP A CA 1
ATOM 1436 C C . ASP A 1 182 ? -11.470 4.061 -11.855 1.00 75.81 182 ASP A C 1
ATOM 1438 O O . ASP A 1 182 ? -10.543 3.583 -12.497 1.00 75.81 182 ASP A O 1
ATOM 1442 N N . LEU A 1 183 ? -11.882 3.536 -10.693 1.00 73.62 183 LEU A N 1
ATOM 1443 C CA . LEU A 1 183 ? -11.210 2.412 -10.026 1.00 73.62 183 LEU A CA 1
ATOM 1444 C C . LEU A 1 183 ? -11.236 1.137 -10.892 1.00 73.62 183 LEU A C 1
ATOM 1446 O O . LEU A 1 183 ? -10.197 0.553 -11.184 1.00 73.62 183 LEU A O 1
ATOM 1450 N N . ALA A 1 184 ? -12.411 0.753 -11.400 1.00 68.25 184 ALA A N 1
ATOM 1451 C CA . ALA A 1 184 ? -12.541 -0.396 -12.299 1.00 68.25 184 ALA A CA 1
ATOM 1452 C C . ALA A 1 184 ? -11.830 -0.171 -13.647 1.00 68.25 184 ALA A C 1
ATOM 1454 O O . ALA A 1 184 ? -11.264 -1.099 -14.216 1.00 68.25 184 ALA A O 1
ATOM 1455 N N . ARG A 1 185 ? -11.820 1.070 -14.157 1.00 70.25 185 ARG A N 1
ATOM 1456 C CA . ARG A 1 185 ? -11.122 1.429 -15.404 1.00 70.25 185 ARG A CA 1
ATOM 1457 C C . ARG A 1 185 ? -9.598 1.468 -15.239 1.00 70.25 185 ARG A C 1
ATOM 1459 O O . ARG A 1 185 ? -8.881 1.304 -16.227 1.00 70.25 185 ARG A O 1
ATOM 1466 N N . ALA A 1 186 ? -9.113 1.729 -14.029 1.00 67.94 186 ALA A N 1
ATOM 1467 C CA . ALA A 1 186 ? -7.697 1.748 -13.695 1.00 67.94 186 ALA A CA 1
ATOM 1468 C C . ALA A 1 186 ? -7.123 0.338 -13.508 1.00 67.94 186 ALA A C 1
ATOM 1470 O O . ALA A 1 186 ? -5.914 0.167 -13.642 1.00 67.94 186 ALA A O 1
ATOM 1471 N N . ALA A 1 187 ? -7.958 -0.684 -13.278 1.00 63.16 187 ALA A N 1
ATOM 1472 C CA . ALA A 1 187 ? -7.510 -2.071 -13.224 1.00 63.16 187 ALA A CA 1
ATOM 1473 C C . ALA A 1 187 ? -6.786 -2.451 -14.532 1.00 63.16 187 ALA A C 1
ATOM 1475 O O . ALA A 1 187 ? -7.380 -2.508 -15.609 1.00 63.16 187 ALA A O 1
ATOM 1476 N N . GLY A 1 188 ? -5.469 -2.658 -14.446 1.00 55.41 188 GLY A N 1
ATOM 1477 C CA . GLY A 1 188 ? -4.619 -2.904 -15.613 1.00 55.41 188 GLY A CA 1
ATOM 1478 C C . GLY A 1 188 ? -4.148 -1.645 -16.355 1.00 55.41 188 GLY A C 1
ATOM 1479 O O . GLY A 1 188 ? -3.734 -1.765 -17.509 1.00 55.41 188 GLY A O 1
ATOM 1480 N N . ARG A 1 189 ? -4.184 -0.462 -15.735 1.00 61.31 189 ARG A N 1
ATOM 1481 C CA . ARG A 1 189 ? -3.509 0.763 -16.192 1.00 61.31 189 ARG A CA 1
ATOM 1482 C C . ARG A 1 189 ? -2.508 1.225 -15.136 1.00 61.31 189 ARG A C 1
ATOM 1484 O O . ARG A 1 189 ? -2.778 1.116 -13.947 1.00 61.31 189 ARG A O 1
ATOM 1491 N N . ASP A 1 190 ? -1.424 1.854 -15.573 1.00 54.50 190 ASP A N 1
ATOM 1492 C CA . ASP A 1 190 ? -0.367 2.359 -14.682 1.00 54.50 190 ASP A CA 1
ATOM 1493 C C . ASP A 1 190 ? -0.670 3.760 -14.122 1.00 54.50 190 ASP A C 1
ATOM 1495 O O . ASP A 1 190 ? 0.234 4.499 -13.743 1.00 54.50 190 ASP A O 1
ATOM 1499 N N . ARG A 1 191 ? -1.948 4.170 -14.095 1.00 69.25 191 ARG A N 1
ATOM 1500 C CA . ARG A 1 191 ? -2.345 5.497 -13.612 1.00 69.25 191 ARG A CA 1
ATOM 1501 C C . ARG A 1 191 ? -2.840 5.401 -12.166 1.00 69.25 191 ARG A C 1
ATOM 1503 O O . ARG A 1 191 ? -3.940 4.883 -11.970 1.00 69.25 191 ARG A O 1
ATOM 1510 N N . PRO A 1 192 ? -2.082 5.910 -11.181 1.00 78.56 192 PRO A N 1
ATOM 1511 C CA . PRO A 1 192 ? -2.521 5.909 -9.795 1.00 78.56 192 PRO A CA 1
ATOM 1512 C C . PRO A 1 192 ? -3.529 7.027 -9.499 1.00 78.56 192 PRO A C 1
ATOM 1514 O O . PRO A 1 192 ? -3.722 7.953 -10.297 1.00 78.56 192 PRO A O 1
ATOM 1517 N N . PHE A 1 193 ? -4.125 6.955 -8.311 1.00 84.31 193 PHE A N 1
ATOM 1518 C CA . PHE A 1 193 ? -4.922 8.021 -7.712 1.00 84.31 193 PHE A CA 1
ATOM 1519 C C . PHE A 1 193 ? -4.138 8.670 -6.577 1.00 84.31 193 PHE A C 1
ATOM 1521 O O . PHE A 1 193 ? -3.705 7.982 -5.655 1.00 84.31 193 PHE A O 1
ATOM 1528 N N . TYR A 1 194 ? -3.972 9.986 -6.650 1.00 85.81 194 TYR A N 1
ATOM 1529 C CA . TYR A 1 194 ? -3.285 10.762 -5.626 1.00 85.81 194 TYR A CA 1
ATOM 1530 C C . TYR A 1 194 ? -4.303 11.312 -4.639 1.00 85.81 194 TYR A C 1
ATOM 1532 O O . TYR A 1 194 ? -5.251 11.992 -5.046 1.00 85.81 194 TYR A O 1
ATOM 1540 N N . LEU A 1 195 ? -4.083 11.021 -3.365 1.00 89.19 195 LEU A N 1
ATOM 1541 C CA . LEU A 1 195 ? -4.942 11.406 -2.259 1.00 89.19 195 LEU A CA 1
ATOM 1542 C C . LEU A 1 195 ? -4.205 12.425 -1.393 1.00 89.19 195 LEU A C 1
ATOM 1544 O O . LEU A 1 195 ? -3.017 12.268 -1.097 1.00 89.19 195 LEU A O 1
ATOM 1548 N N . ASP A 1 196 ? -4.935 13.453 -0.980 1.00 90.06 196 ASP A N 1
ATOM 1549 C CA . ASP A 1 196 ? -4.513 14.375 0.064 1.00 90.06 196 ASP A CA 1
ATOM 1550 C C . ASP A 1 196 ? -4.288 13.628 1.386 1.00 90.06 196 ASP A C 1
ATOM 1552 O O . ASP A 1 196 ? -4.814 12.533 1.615 1.00 90.06 196 ASP A O 1
ATOM 1556 N N . GLU A 1 197 ? -3.477 14.220 2.257 1.00 88.44 197 GLU A N 1
ATOM 1557 C CA . GLU A 1 197 ? -3.010 13.563 3.476 1.00 88.44 197 GLU A CA 1
ATOM 1558 C C . GLU A 1 197 ? -4.147 13.081 4.399 1.00 88.44 197 GLU A C 1
ATOM 1560 O O . GLU A 1 197 ? -4.150 11.890 4.733 1.00 88.44 197 GLU A O 1
ATOM 1565 N N . PRO A 1 198 ? -5.165 13.898 4.746 1.00 91.88 198 PRO A N 1
ATOM 1566 C CA . PRO A 1 198 ? -6.254 13.452 5.620 1.00 91.88 198 PRO A CA 1
ATOM 1567 C C . PRO A 1 198 ? -7.048 12.280 5.028 1.00 91.88 198 PRO A C 1
ATOM 1569 O O . PRO A 1 198 ? -7.347 11.299 5.720 1.00 91.88 198 PRO A O 1
ATOM 1572 N N . THR A 1 199 ? -7.358 12.348 3.730 1.00 93.38 199 THR A N 1
ATOM 1573 C CA . THR A 1 199 ? -8.071 11.282 3.011 1.00 93.38 199 THR A CA 1
ATOM 1574 C C . THR A 1 199 ? -7.254 9.991 2.978 1.00 93.38 199 THR A C 1
ATOM 1576 O O . THR A 1 199 ? -7.780 8.906 3.251 1.00 93.38 199 THR A O 1
ATOM 1579 N N . GLY A 1 200 ? -5.959 10.101 2.679 1.00 91.81 200 GLY A N 1
ATOM 1580 C CA . GLY A 1 200 ? -5.035 8.975 2.632 1.00 91.81 200 GLY A CA 1
ATOM 1581 C C . GLY A 1 200 ? -4.845 8.290 3.986 1.00 91.81 200 GLY A C 1
ATOM 1582 O O . GLY A 1 200 ? -4.924 7.064 4.059 1.00 91.81 200 GLY A O 1
ATOM 1583 N N . VAL A 1 201 ? -4.695 9.062 5.066 1.00 93.50 201 VAL A N 1
ATOM 1584 C CA . VAL A 1 201 ? -4.564 8.561 6.446 1.00 93.50 201 VAL A CA 1
ATOM 1585 C C . VAL A 1 201 ? -5.785 7.751 6.874 1.00 93.50 201 VAL A C 1
ATOM 1587 O O . VAL A 1 201 ? -5.652 6.627 7.371 1.00 93.50 201 VAL A O 1
ATOM 1590 N N . ARG A 1 202 ? -6.991 8.281 6.648 1.00 96.50 202 ARG A N 1
ATOM 1591 C CA . ARG A 1 202 ? -8.239 7.586 7.005 1.00 96.50 202 ARG A CA 1
ATOM 1592 C C . ARG A 1 202 ? -8.407 6.307 6.204 1.00 96.50 202 ARG A C 1
ATOM 1594 O O . ARG A 1 202 ? -8.743 5.265 6.766 1.00 96.50 202 ARG A O 1
ATOM 1601 N N . LEU A 1 203 ? -8.132 6.360 4.901 1.00 94.88 203 LEU A N 1
ATOM 1602 C CA . LEU A 1 203 ? -8.183 5.169 4.065 1.00 94.88 203 LEU A CA 1
ATOM 1603 C C . LEU A 1 203 ? -7.162 4.123 4.532 1.00 94.88 203 LEU A C 1
ATOM 1605 O O . LEU A 1 203 ? -7.513 2.954 4.678 1.00 94.88 203 LEU A O 1
ATOM 1609 N N . ALA A 1 204 ? -5.933 4.532 4.838 1.00 93.44 204 ALA A N 1
ATOM 1610 C CA . ALA A 1 204 ? -4.888 3.649 5.340 1.00 93.44 204 ALA A CA 1
ATOM 1611 C C . ALA A 1 204 ? -5.285 2.944 6.644 1.00 93.44 204 ALA A C 1
ATOM 1613 O O . ALA A 1 204 ? -5.117 1.728 6.756 1.00 93.44 204 ALA A O 1
ATOM 1614 N N . LEU A 1 205 ? -5.860 3.679 7.599 1.00 95.31 205 LEU A N 1
ATOM 1615 C CA . LEU A 1 205 ? -6.374 3.121 8.851 1.00 95.31 205 LEU A CA 1
ATOM 1616 C C . LEU A 1 205 ? -7.456 2.069 8.625 1.00 95.31 205 LEU A C 1
ATOM 1618 O O . LEU A 1 205 ? -7.395 0.993 9.224 1.00 95.31 205 LEU A O 1
ATOM 1622 N N . ILE A 1 206 ? -8.412 2.354 7.737 1.00 94.94 206 ILE A N 1
ATOM 1623 C CA . ILE A 1 206 ? -9.460 1.399 7.370 1.00 94.94 206 ILE A CA 1
ATOM 1624 C C . ILE A 1 206 ? -8.816 0.133 6.803 1.00 94.94 206 ILE A C 1
ATOM 1626 O O . ILE A 1 206 ? -9.067 -0.953 7.317 1.00 94.94 206 ILE A O 1
ATOM 1630 N N . LEU A 1 207 ? -7.933 0.258 5.806 1.00 92.31 207 LEU A N 1
ATOM 1631 C CA . LEU A 1 207 ? -7.277 -0.892 5.174 1.00 92.31 207 LEU A CA 1
ATOM 1632 C C . LEU A 1 207 ? -6.466 -1.726 6.184 1.00 92.31 207 LEU A C 1
ATOM 1634 O O . LEU A 1 207 ? -6.540 -2.956 6.160 1.00 92.31 207 LEU A O 1
ATOM 1638 N N . LEU A 1 208 ? -5.727 -1.080 7.092 1.00 91.12 208 LEU A N 1
ATOM 1639 C CA . LEU A 1 208 ? -4.948 -1.745 8.146 1.00 91.12 208 LEU A CA 1
ATOM 1640 C C . LEU A 1 208 ? -5.841 -2.505 9.127 1.00 91.12 208 LEU A C 1
ATOM 1642 O O . LEU A 1 208 ? -5.541 -3.642 9.498 1.00 91.12 208 LEU A O 1
ATOM 1646 N N . ALA A 1 209 ? -6.937 -1.879 9.551 1.00 90.75 209 ALA A N 1
ATOM 1647 C CA . ALA A 1 209 ? -7.839 -2.451 10.533 1.00 90.75 209 ALA A CA 1
ATOM 1648 C C . ALA A 1 209 ? -8.637 -3.629 9.960 1.00 90.75 209 ALA A C 1
ATOM 1650 O O . ALA A 1 209 ? -8.791 -4.628 10.658 1.00 90.75 209 ALA A O 1
ATOM 1651 N N . VAL A 1 210 ? -9.097 -3.549 8.707 1.00 89.06 210 VAL A N 1
ATOM 1652 C CA . VAL A 1 210 ? -10.015 -4.537 8.102 1.00 89.06 210 VAL A CA 1
ATOM 1653 C C . VAL A 1 210 ? -9.317 -5.731 7.461 1.00 89.06 210 VAL A C 1
ATOM 1655 O O . VAL A 1 210 ? -9.946 -6.770 7.297 1.00 89.06 210 VAL A O 1
ATOM 1658 N N . LYS A 1 211 ? -8.029 -5.623 7.103 1.00 83.06 211 LYS A N 1
ATOM 1659 C CA . LYS A 1 211 ? -7.281 -6.696 6.423 1.00 83.06 211 LYS A CA 1
ATOM 1660 C C . LYS A 1 211 ? -7.394 -8.087 7.078 1.00 83.06 211 LYS A C 1
ATOM 1662 O O . LYS A 1 211 ? -7.503 -9.054 6.327 1.00 83.06 211 LYS A O 1
ATOM 1667 N N . PRO A 1 212 ? -7.377 -8.241 8.418 1.00 81.94 212 PRO A N 1
ATOM 1668 C CA . PRO A 1 212 ? -7.546 -9.550 9.049 1.00 81.94 212 PRO A CA 1
ATOM 1669 C C . PRO A 1 212 ? -9.014 -9.978 9.243 1.00 81.94 212 PRO A C 1
ATOM 1671 O O . PRO A 1 212 ? -9.249 -11.023 9.848 1.00 81.94 212 PRO A O 1
ATOM 1674 N N . LEU A 1 213 ? -10.004 -9.191 8.805 1.00 81.56 213 LEU A N 1
ATOM 1675 C CA . LEU A 1 213 ? -11.417 -9.405 9.125 1.00 81.56 213 LEU A CA 1
ATOM 1676 C C . LEU A 1 213 ? -12.213 -10.007 7.970 1.00 81.56 213 LEU A C 1
ATOM 1678 O O . LEU A 1 213 ? -12.044 -9.636 6.815 1.00 81.56 213 LEU A O 1
ATOM 1682 N N . ALA A 1 214 ? -13.156 -10.882 8.325 1.00 79.50 214 ALA A N 1
ATOM 1683 C CA . ALA A 1 214 ? -14.148 -11.440 7.404 1.00 79.50 214 ALA A CA 1
ATOM 1684 C C . ALA A 1 214 ? -15.579 -10.925 7.665 1.00 79.50 214 ALA A C 1
ATOM 1686 O O . ALA A 1 214 ? -16.442 -11.010 6.798 1.00 79.50 214 ALA A O 1
ATOM 1687 N N . ARG A 1 215 ? -15.866 -10.393 8.864 1.00 84.38 215 ARG A N 1
ATOM 1688 C CA . ARG A 1 215 ? -17.218 -9.957 9.251 1.00 84.38 215 ARG A CA 1
ATOM 1689 C C . ARG A 1 215 ? -17.540 -8.559 8.726 1.00 84.38 215 ARG A C 1
ATOM 1691 O O . ARG A 1 215 ? -16.959 -7.580 9.188 1.00 84.38 215 ARG A O 1
ATOM 1698 N N . HIS A 1 216 ? -18.510 -8.469 7.819 1.00 84.56 216 HIS A N 1
ATOM 1699 C CA . HIS A 1 216 ? -18.873 -7.222 7.139 1.00 84.56 216 HIS A CA 1
ATOM 1700 C C . HIS A 1 216 ? -19.382 -6.124 8.080 1.00 84.56 216 HIS A C 1
ATOM 1702 O O . HIS A 1 216 ? -19.003 -4.972 7.917 1.00 84.56 216 HIS A O 1
ATOM 1708 N N . ASP A 1 217 ? -20.179 -6.464 9.092 1.00 87.06 217 ASP A N 1
ATOM 1709 C CA . ASP A 1 217 ? -20.711 -5.482 10.044 1.00 87.06 217 ASP A CA 1
ATOM 1710 C C . ASP A 1 217 ? -19.600 -4.803 10.861 1.00 87.06 217 ASP A C 1
ATOM 1712 O O . ASP A 1 217 ?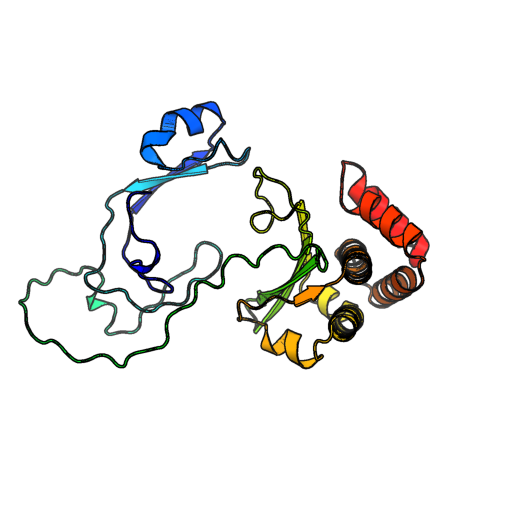 -19.653 -3.600 11.113 1.00 87.06 217 ASP A O 1
ATOM 1716 N N . ARG A 1 218 ? -18.542 -5.550 11.210 1.00 89.19 218 ARG A N 1
ATOM 1717 C CA . ARG A 1 218 ? -17.357 -4.991 11.877 1.00 89.19 218 ARG A CA 1
ATOM 1718 C C . ARG A 1 218 ? -16.548 -4.105 10.945 1.00 89.19 218 ARG A C 1
ATOM 1720 O O . ARG A 1 218 ? -16.107 -3.039 11.359 1.00 89.19 218 ARG A O 1
ATOM 1727 N N . ILE A 1 219 ? -16.369 -4.539 9.698 1.00 89.62 219 ILE A N 1
ATOM 1728 C CA . ILE A 1 219 ? -15.678 -3.756 8.668 1.00 89.62 219 ILE A CA 1
ATOM 1729 C C . ILE A 1 219 ? -16.384 -2.409 8.471 1.00 89.62 219 ILE A C 1
ATOM 1731 O O . ILE A 1 219 ? -15.731 -1.367 8.465 1.00 89.62 219 ILE A O 1
ATOM 1735 N N . GLU A 1 220 ? -17.714 -2.418 8.401 1.00 89.62 220 GLU A N 1
ATOM 1736 C CA . GLU A 1 220 ? -18.529 -1.214 8.256 1.00 89.62 220 GLU A CA 1
ATOM 1737 C C . GLU A 1 220 ? -18.474 -0.316 9.509 1.00 89.62 220 GLU A C 1
ATOM 1739 O O . GLU A 1 220 ? -18.359 0.906 9.398 1.00 89.62 220 GLU A O 1
ATOM 1744 N N . ALA A 1 221 ? -18.510 -0.901 10.714 1.00 91.94 221 ALA A N 1
ATOM 1745 C CA . ALA A 1 221 ? -18.363 -0.163 11.971 1.00 91.94 221 ALA A CA 1
ATOM 1746 C C . ALA A 1 221 ? -16.996 0.532 12.078 1.00 91.94 221 ALA A C 1
ATOM 1748 O O . ALA A 1 221 ? -16.937 1.723 12.382 1.00 91.94 221 ALA A O 1
ATOM 1749 N N . ILE A 1 222 ? -15.913 -0.178 11.748 1.00 94.25 222 ILE A N 1
ATOM 1750 C CA . ILE A 1 222 ? -14.554 0.377 11.682 1.00 94.25 222 ILE A CA 1
ATOM 1751 C C . ILE A 1 222 ? -14.493 1.508 10.660 1.00 94.25 222 ILE A C 1
ATOM 1753 O O . ILE A 1 222 ? -13.992 2.588 10.965 1.00 94.25 222 ILE A O 1
ATOM 1757 N N . GLY A 1 223 ? -15.029 1.277 9.463 1.00 92.38 223 GLY A N 1
ATOM 1758 C CA . GLY A 1 223 ? -15.053 2.258 8.391 1.00 92.38 223 GLY A CA 1
ATOM 1759 C C . GLY A 1 223 ? -15.746 3.559 8.791 1.00 92.38 223 GLY A C 1
ATOM 1760 O O . GLY A 1 223 ? -15.170 4.637 8.642 1.00 92.38 223 GLY A O 1
ATOM 1761 N N . ARG A 1 224 ? -16.948 3.474 9.375 1.00 92.31 224 ARG A N 1
ATOM 1762 C CA . ARG A 1 224 ? -17.655 4.641 9.931 1.00 92.31 224 ARG A CA 1
ATOM 1763 C C . ARG A 1 224 ? -16.892 5.300 11.074 1.00 92.31 224 ARG A C 1
ATOM 1765 O O . ARG A 1 224 ? -16.790 6.522 11.100 1.00 92.31 224 ARG A O 1
ATOM 1772 N N . GLY A 1 225 ? -16.357 4.503 11.996 1.00 95.25 225 GLY A N 1
ATOM 1773 C CA . GLY A 1 225 ? -15.611 4.989 13.152 1.00 95.25 225 GLY A CA 1
ATOM 1774 C C . GLY A 1 225 ? -14.398 5.821 12.745 1.00 95.25 225 GLY A C 1
ATOM 1775 O O . GLY A 1 225 ? -14.254 6.949 13.201 1.00 95.25 225 GLY A O 1
ATOM 1776 N N . VAL A 1 226 ? -13.585 5.318 11.810 1.00 96.19 226 VAL A N 1
ATOM 1777 C CA . VAL A 1 226 ? -12.422 6.050 11.282 1.00 96.19 226 VAL A CA 1
ATOM 1778 C C . VAL A 1 226 ? -12.837 7.325 10.545 1.00 96.19 226 VAL A C 1
ATOM 1780 O O . VAL A 1 226 ? -12.143 8.333 10.640 1.00 96.19 226 VAL A O 1
ATOM 1783 N N . GLN A 1 227 ? -13.961 7.327 9.824 1.00 93.50 227 GLN A N 1
ATOM 1784 C CA . GLN A 1 227 ? -14.453 8.541 9.158 1.00 93.50 227 GLN A CA 1
ATOM 1785 C C . GLN A 1 227 ? -14.965 9.602 10.144 1.00 93.50 227 GLN A C 1
ATOM 1787 O O . GLN A 1 227 ? -14.903 10.787 9.838 1.00 93.50 227 GLN A O 1
ATOM 1792 N N . ALA A 1 228 ? -15.437 9.196 11.324 1.00 94.50 228 ALA A N 1
ATOM 1793 C CA . ALA A 1 228 ? -15.927 10.107 12.357 1.00 94.50 228 ALA A CA 1
ATOM 1794 C C . ALA A 1 228 ? -14.816 10.729 13.227 1.00 94.50 228 ALA A C 1
ATOM 1796 O O . ALA A 1 228 ? -15.085 11.698 13.934 1.00 94.50 228 ALA A O 1
ATOM 1797 N N . MET A 1 229 ? -13.589 10.193 13.192 1.00 96.38 229 MET A N 1
ATOM 1798 C CA . MET A 1 229 ? -12.462 10.711 13.983 1.00 96.38 229 MET A CA 1
ATOM 1799 C C . MET A 1 229 ? -12.129 12.156 13.618 1.00 96.38 229 MET A C 1
ATOM 1801 O O . MET A 1 229 ? -12.203 12.528 12.447 1.00 96.38 229 MET A O 1
ATOM 1805 N N . GLY A 1 230 ? -11.656 12.942 14.583 1.00 94.88 230 GLY A N 1
ATOM 1806 C CA . GLY A 1 230 ? -10.951 14.191 14.274 1.00 94.88 230 GLY A CA 1
ATOM 1807 C C . GLY A 1 230 ? -9.636 13.915 13.534 1.00 94.88 230 GLY A C 1
ATOM 1808 O O . GLY A 1 230 ? -9.114 12.801 13.588 1.00 94.88 230 GLY A O 1
ATOM 1809 N N . ASP A 1 231 ? -9.085 14.910 12.840 1.00 93.31 231 ASP A N 1
ATOM 1810 C CA . ASP A 1 231 ? -7.837 14.721 12.085 1.00 93.31 231 ASP A CA 1
ATOM 1811 C C . ASP A 1 231 ? -6.680 14.307 13.004 1.00 93.31 231 ASP A C 1
ATOM 1813 O O . ASP A 1 231 ? -5.996 13.328 12.722 1.00 93.31 231 ASP A O 1
ATOM 1817 N N . GLU A 1 232 ? -6.515 14.970 14.153 1.00 93.75 232 GLU A N 1
ATOM 1818 C CA . GLU A 1 232 ? -5.476 14.639 15.144 1.00 93.75 232 GLU A CA 1
ATOM 1819 C C . GLU A 1 232 ? -5.564 13.185 15.629 1.00 93.75 232 GLU A C 1
ATOM 1821 O O . GLU A 1 232 ? -4.552 12.492 15.745 1.00 93.75 232 GLU A O 1
ATOM 1826 N N . GLU A 1 233 ? -6.783 12.703 15.873 1.00 95.88 233 GLU A N 1
ATOM 1827 C CA . GLU A 1 233 ? -7.032 11.326 16.292 1.00 95.88 233 GLU A CA 1
ATOM 1828 C C . GLU A 1 233 ? -6.669 10.336 15.176 1.00 95.88 233 GLU A C 1
ATOM 1830 O O . GLU A 1 233 ? -5.999 9.331 15.436 1.00 95.88 233 GLU A O 1
ATOM 1835 N N . ALA A 1 234 ? -7.044 10.635 13.929 1.00 95.81 234 ALA A N 1
ATOM 1836 C CA . ALA A 1 234 ? -6.688 9.813 12.779 1.00 95.81 234 ALA A CA 1
ATOM 1837 C C . ALA A 1 234 ? -5.161 9.755 12.578 1.00 95.81 234 ALA A C 1
ATOM 1839 O O . ALA A 1 234 ? -4.606 8.672 12.383 1.00 95.81 234 ALA A O 1
ATOM 1840 N N . TYR A 1 235 ? -4.454 10.882 12.706 1.00 92.94 235 TYR A N 1
ATOM 1841 C CA . TYR A 1 235 ? -2.989 10.918 12.629 1.00 92.94 235 TYR A CA 1
ATOM 1842 C C . TYR A 1 235 ? -2.324 10.124 13.757 1.00 92.94 235 TYR A C 1
ATOM 1844 O O . TYR A 1 235 ? -1.401 9.343 13.501 1.00 92.94 235 TYR A O 1
ATOM 1852 N N . TYR A 1 236 ? -2.807 10.274 14.993 1.00 94.25 236 TYR A N 1
ATOM 1853 C CA . TYR A 1 236 ? -2.310 9.514 16.140 1.00 94.25 236 TYR A CA 1
ATOM 1854 C C . TYR A 1 236 ? -2.438 8.006 15.904 1.00 94.25 236 TYR A C 1
ATOM 1856 O O . TYR A 1 236 ? -1.457 7.262 16.026 1.00 94.25 236 TYR A O 1
ATOM 1864 N N . TRP A 1 237 ? -3.634 7.549 15.525 1.00 95.44 237 TRP A N 1
ATOM 1865 C CA . TRP A 1 237 ? -3.876 6.135 15.263 1.00 95.44 237 TRP A CA 1
ATOM 1866 C C . TRP A 1 237 ? -3.064 5.625 14.085 1.00 95.44 237 TRP A C 1
ATOM 1868 O O . TRP A 1 237 ? -2.535 4.514 14.160 1.00 95.44 237 TRP A O 1
ATOM 1878 N N . PHE A 1 238 ? -2.931 6.413 13.017 1.00 92.19 238 PHE A N 1
ATOM 1879 C CA . PHE A 1 238 ? -2.154 6.014 11.852 1.00 92.19 238 PHE A CA 1
ATOM 1880 C C . PHE A 1 238 ? -0.687 5.828 12.213 1.00 92.19 238 PHE A C 1
ATOM 1882 O O . PHE A 1 238 ? -0.155 4.750 11.966 1.00 92.19 238 PHE A O 1
ATOM 1889 N N . SER A 1 239 ? -0.078 6.795 12.907 1.00 87.94 239 SER A N 1
ATOM 1890 C CA . SER A 1 239 ? 1.293 6.685 13.419 1.00 87.94 239 SER A CA 1
ATOM 1891 C C . SER A 1 239 ? 1.499 5.419 14.262 1.00 87.94 239 SER A C 1
ATOM 1893 O O . SER A 1 239 ? 2.497 4.715 14.099 1.00 87.94 239 SER A O 1
ATOM 1895 N N . LYS A 1 240 ? 0.532 5.074 15.125 1.00 88.88 240 LYS A N 1
ATOM 1896 C CA . LYS A 1 240 ? 0.591 3.857 15.949 1.00 88.88 240 LYS A CA 1
ATOM 1897 C C . LYS A 1 240 ? 0.384 2.567 15.158 1.00 88.88 240 LYS A C 1
ATOM 1899 O O . LYS A 1 240 ? 0.938 1.545 15.546 1.00 88.88 240 LYS A O 1
ATOM 1904 N N . CYS A 1 241 ? -0.426 2.583 14.102 1.00 88.75 241 CYS A N 1
ATOM 1905 C CA . CYS A 1 241 ? -0.790 1.387 13.339 1.00 88.75 241 CYS A CA 1
ATOM 1906 C C . CYS A 1 241 ? 0.141 1.098 12.155 1.00 88.75 241 CYS A C 1
ATOM 1908 O O . CYS A 1 241 ? 0.132 -0.037 11.668 1.00 88.75 241 CYS A O 1
ATOM 1910 N N . SER A 1 242 ? 0.890 2.093 11.671 1.00 79.50 242 SER A N 1
ATOM 1911 C CA . SER A 1 242 ? 1.741 1.991 10.480 1.00 79.50 242 SER A CA 1
ATOM 1912 C C . SER A 1 242 ? 3.210 1.692 10.790 1.00 79.50 242 SER A C 1
ATOM 1914 O O . SER A 1 242 ? 3.873 1.079 9.956 1.00 79.50 242 SER A O 1
ATOM 1916 N N . ALA A 1 243 ? 3.711 2.065 11.975 1.00 75.94 243 ALA A N 1
ATOM 1917 C CA . ALA A 1 243 ? 5.131 1.980 12.313 1.00 75.94 243 ALA A CA 1
ATOM 1918 C C . ALA A 1 243 ? 5.411 1.298 13.666 1.00 75.94 243 ALA A C 1
ATOM 1920 O O . ALA A 1 243 ? 4.673 1.443 14.641 1.00 75.94 243 ALA A O 1
ATOM 1921 N N . GLY A 1 244 ? 6.548 0.599 13.734 1.00 70.56 244 GLY A N 1
ATOM 1922 C CA . GLY A 1 244 ? 7.103 0.038 14.968 1.00 70.56 244 GLY A CA 1
ATOM 1923 C C . GLY A 1 244 ? 6.584 -1.357 15.362 1.00 70.56 244 GLY A C 1
ATOM 1924 O O . GLY A 1 244 ? 5.647 -1.887 14.761 1.00 70.56 244 GLY A O 1
ATOM 1925 N N . PRO A 1 245 ? 7.193 -1.977 16.392 1.00 73.06 245 PRO A N 1
ATOM 1926 C CA . PRO A 1 245 ? 6.904 -3.359 16.797 1.00 73.06 245 PRO A CA 1
ATOM 1927 C C . PRO A 1 245 ? 5.475 -3.554 17.333 1.00 73.06 245 PRO A C 1
ATOM 1929 O O . PRO A 1 245 ? 4.898 -4.632 17.201 1.00 73.06 245 PRO A O 1
ATOM 1932 N N . GLU A 1 246 ? 4.865 -2.499 17.880 1.00 78.88 246 GLU A N 1
ATOM 1933 C CA . GLU A 1 246 ? 3.520 -2.539 18.467 1.00 78.88 246 GLU A CA 1
ATOM 1934 C C . GLU A 1 246 ? 2.394 -2.280 17.450 1.00 78.88 246 GLU A C 1
ATOM 1936 O O . GLU A 1 246 ? 1.218 -2.292 17.820 1.00 78.88 246 GLU A O 1
ATOM 1941 N N . ALA A 1 247 ? 2.712 -2.090 16.165 1.00 84.50 247 ALA A N 1
ATOM 1942 C CA . ALA A 1 247 ? 1.739 -1.720 15.136 1.00 84.50 247 ALA A CA 1
ATOM 1943 C C . ALA A 1 247 ? 0.543 -2.683 15.059 1.00 84.50 247 ALA A C 1
ATOM 1945 O O . ALA A 1 247 ? -0.615 -2.265 15.037 1.00 84.50 247 ALA A O 1
ATOM 1946 N N . ARG A 1 248 ? 0.796 -3.997 15.110 1.00 85.75 248 ARG A N 1
ATOM 1947 C CA . ARG A 1 248 ? -0.270 -5.018 15.093 1.00 85.75 248 ARG A CA 1
ATOM 1948 C C . ARG A 1 248 ? -1.159 -4.959 16.337 1.00 85.75 248 ARG A C 1
ATOM 1950 O O . ARG A 1 248 ? -2.361 -5.218 16.252 1.00 85.75 248 ARG A O 1
ATOM 1957 N N . ARG A 1 249 ? -0.581 -4.615 17.492 1.00 88.00 249 ARG A N 1
ATOM 1958 C CA . ARG A 1 249 ? -1.317 -4.456 18.751 1.00 88.00 249 ARG A CA 1
ATOM 1959 C C . ARG A 1 249 ? -2.182 -3.200 18.716 1.00 88.00 249 ARG A C 1
ATOM 1961 O O . ARG A 1 249 ? -3.338 -3.269 19.124 1.00 88.00 249 ARG A O 1
ATOM 1968 N N . ALA A 1 250 ? -1.664 -2.101 18.168 1.00 91.31 250 ALA A N 1
ATOM 1969 C CA . ALA A 1 250 ? -2.423 -0.875 17.942 1.00 91.31 250 ALA A CA 1
ATOM 1970 C C . ALA A 1 250 ? -3.591 -1.097 16.968 1.00 91.31 250 ALA A C 1
ATOM 1972 O O . ALA A 1 250 ? -4.713 -0.711 17.278 1.00 91.31 250 ALA A O 1
ATOM 1973 N N . GLN A 1 251 ? -3.377 -1.818 15.861 1.00 93.69 251 GLN A N 1
ATOM 1974 C CA . GLN A 1 251 ? -4.454 -2.196 14.934 1.00 93.69 251 GLN A CA 1
ATOM 1975 C C . GLN A 1 251 ? -5.547 -3.011 15.634 1.00 93.69 251 GLN A C 1
ATOM 1977 O O . GLN A 1 251 ? -6.732 -2.802 15.387 1.00 93.69 251 GLN A O 1
ATOM 1982 N N . LYS A 1 252 ? -5.167 -3.934 16.530 1.00 92.25 252 LYS A N 1
ATOM 1983 C CA . LYS A 1 252 ? -6.139 -4.666 17.350 1.00 92.25 252 LYS A CA 1
ATOM 1984 C C . LYS A 1 252 ? -6.890 -3.729 18.294 1.00 92.25 252 LYS A C 1
ATOM 1986 O O . LYS A 1 252 ? -8.110 -3.789 18.326 1.00 92.25 252 LYS A O 1
ATOM 1991 N N . ALA A 1 253 ? -6.192 -2.861 19.023 1.00 95.00 253 ALA A N 1
ATOM 1992 C CA . ALA A 1 253 ? -6.815 -1.896 19.929 1.00 95.00 253 ALA A CA 1
ATOM 1993 C C . ALA A 1 253 ? -7.811 -0.977 19.201 1.00 95.00 253 ALA A C 1
ATOM 1995 O O . ALA A 1 253 ? -8.904 -0.740 19.705 1.00 95.00 253 ALA A O 1
ATOM 1996 N N . LEU A 1 254 ? -7.469 -0.542 17.987 1.00 95.06 254 LEU A N 1
ATOM 1997 C CA . LEU A 1 254 ? -8.352 0.231 17.121 1.00 95.06 254 LEU A CA 1
ATOM 1998 C C . LEU A 1 254 ? -9.626 -0.548 16.761 1.00 95.06 254 LEU A C 1
ATOM 2000 O O . LEU A 1 254 ? -10.727 -0.013 16.858 1.00 95.06 254 LEU A O 1
ATOM 2004 N N . ARG A 1 255 ? -9.503 -1.831 16.396 1.00 95.06 255 ARG A N 1
ATOM 2005 C CA . ARG A 1 255 ? -10.671 -2.689 16.133 1.00 95.06 255 ARG A CA 1
ATOM 2006 C C . ARG A 1 255 ? -11.553 -2.873 17.366 1.00 95.06 255 ARG A C 1
ATOM 2008 O O . ARG A 1 255 ? -12.776 -2.795 17.235 1.00 95.06 255 ARG A O 1
ATOM 2015 N N . VAL A 1 256 ? -10.948 -3.076 18.538 1.00 93.69 256 VAL A N 1
ATOM 2016 C CA . VAL A 1 256 ? -11.665 -3.185 19.821 1.00 93.69 256 VAL A CA 1
ATOM 2017 C C . VAL A 1 256 ? -12.471 -1.913 20.068 1.00 93.69 256 VAL A C 1
ATOM 2019 O O . VAL A 1 256 ? -13.669 -1.978 20.328 1.00 93.69 256 VAL A O 1
ATOM 2022 N N . LEU A 1 257 ? -11.827 -0.752 19.925 1.00 94.25 257 LEU A N 1
ATOM 2023 C CA . LEU A 1 257 ? -12.440 0.551 20.164 1.00 94.25 257 LEU A CA 1
ATOM 2024 C C . LEU A 1 257 ? -13.632 0.813 19.234 1.00 94.25 257 LEU A C 1
ATOM 2026 O O . LEU A 1 257 ? -14.669 1.284 19.691 1.00 94.25 257 LEU A O 1
ATOM 2030 N N . LEU A 1 258 ? -13.487 0.514 17.940 1.00 93.69 258 LEU A N 1
ATOM 2031 C CA . LEU A 1 258 ? -14.477 0.891 16.924 1.00 93.69 258 LEU A CA 1
ATOM 2032 C C . LEU A 1 258 ? -15.558 -0.163 16.667 1.00 93.69 258 LEU A C 1
ATOM 2034 O O . LEU A 1 258 ? -16.601 0.159 16.102 1.00 93.69 258 LEU A O 1
ATOM 2038 N N . SER A 1 259 ? -15.317 -1.424 17.033 1.00 91.00 259 SER A N 1
ATOM 2039 C CA . SER A 1 259 ? -16.228 -2.534 16.711 1.00 91.00 259 SER A CA 1
ATOM 2040 C C . SER A 1 259 ? -16.433 -3.561 17.830 1.00 91.00 259 SER A C 1
ATOM 2042 O O . SER A 1 259 ? -17.180 -4.521 17.634 1.00 91.00 259 SER A O 1
ATOM 2044 N N . GLY A 1 260 ? -15.805 -3.376 18.997 1.00 79.19 260 GLY A N 1
ATOM 2045 C CA . GLY A 1 260 ? -15.931 -4.284 20.144 1.00 79.19 260 GLY A CA 1
ATOM 2046 C C . GLY A 1 260 ? -15.283 -5.661 19.945 1.00 79.19 260 GLY A C 1
ATOM 2047 O O . GLY A 1 260 ? -15.720 -6.631 20.561 1.00 79.19 260 GLY A O 1
ATOM 2048 N N . GLU A 1 261 ? -14.303 -5.769 19.043 1.00 61.69 261 GLU A N 1
ATOM 2049 C CA . GLU A 1 261 ? -13.511 -6.987 18.780 1.00 61.69 261 GLU A CA 1
ATOM 2050 C C . GLU A 1 261 ? -12.481 -7.300 19.867 1.00 61.69 261 GLU A C 1
ATOM 2052 O O . GLU A 1 261 ? -12.276 -8.499 20.164 1.00 61.69 261 GLU A O 1
#

Radius of gyration: 22.99 Å; chains: 1; bounding box: 53×42×67 Å

Secondary structure (DSSP, 8-state):
--S-GGGS--SEEEEEEEEEEEEEE-HHHHHHTHHHH---S----SSEEEEEEEEEEEEEEEEE----SSS------TTTGGGS-S--------------PPP-----S---BTTB-EEEEEEE-TTS-EEEEEEE----SS---SSSTT-SEEEEE-HHHHHHTHHHHHHHHHHTT--HHHHHHHTTSS--EEE-HHHHHHHHHHHHHHTT---HHHHHHHHHHHHHS-HHHHHHHHHHHHSSTTHHHHHHHHHHHHH--

Sequence (261 aa):
LGFDPDALDYGALIGTVELSDITPLDEAAYESLRDRHLLDGPFPGEPCYAWHLANPRRFAHPIPYRGRRRLFQVNLDAGQDAILPFDVDVEQDGILPHPRRAPYRVTPPPEPDPERPFVLYTIPDADGVYRVALYQWLRHNGERAEHAPGAMWGIELGGDPLRAVADHLLSALRASGHKATDLARAAGRDRPFYLDEPTGVRLALILLAVKPLARHDRIEAIGRGVQAMGDEEAYYWFSKCSAGPEARRAQKALRVLLSGE

Foldseek 3Di:
DPDDPLPDDPQFDFWDWDFDDKAFDDQVRCVVCCVPVVDPAGDQDPRDIDGDTHDTDTFPDTGRHGDDPDDDDDDDPDVCCVRVDPDDDDDDDDDDDDPPDDRPDPCPLPDCDQQQQKKKAWEQDPVRFTKIKIFGADDDDDDHDPDRTRTPFMDIGGDPLCVLCLVLVQVQQVVQVHHSVVNSVRHVPPDIRGGGDLSSLLVQLLRLLSRVDDDSVLSVQLNVVSVPDDSVRSVVLSVCLTDDPCNNVSSVVSSCVRRVD